Protein AF-A0A382Y2W9-F1 (afdb_monomer_lite)

Organism: NCBI:txid408172

Radius of gyration: 21.82 Å; chains: 1; bounding box: 55×49×77 Å

pLDDT: mean 84.93, std 12.73, range [27.11, 95.75]

Sequence (254 aa):
MCAVSAITVAQDAAGQYKLTGVDVLYTYVARGDYILTVTDAYGFGITQAVSQIPSGVPITSQAMQLSDAALSAIGINLNVTLNEDGSGAITEGSYYPDVNTIENADGSCTTLQQVLPVSDEFTYSSMGNMMEAVGMVHPGVNVIGLPADAMGPGTGSISPFAGQQMGGLELQYSGTFEDFPMFPEHPTLCSPDGACFPFTVGDIDGSGTLEIYPDVNSLGIPEYVPGGYPLTGLTAGYFLKEGLNTDEISSVFP

Foldseek 3Di:
DDPPDDPQQFQVVFDKDKDFWDWDKDWDFAQAKDFDWDADPVPPGDIDGDDIDGFQEGDDMDIDTDGNVRCVVQPAIWMKGQHRVQKIKTDFPGWDWDWDWDQDPVRDTDTDTHTDTDIWIWGKHKDFQQQVVVVHFQAQFALQRHHAQLLHHPNTDGDPRHRHTWMFMFIDDTPVDDGFARHKDFDFQADPVGDFTKHAHAPSVVPPDFAEPPGADPVNAGRIYHTPDGGNGITTDTDDDCPRRDVDDDDPPD

Secondary structure (DSSP, 8-state):
-----------TT-EEEE--EEEEEEEEE-SS-EEEEEE-TTSS--EEEEEEEPTT-EEEEEEEEEEHHHHHHTT-B-EEEE-TTSEEEEEEEEEEEEEEEEEPTTS-EEEEEEEEEEEEEEEEEEETTHHHHTT----SS-TTS--TTTTSTTS-PPPTTTT---EEEEEES-SSS--B-SS-B----B-TTS-B--EE--SSS--SS--BTT---TTS--SEE-TTSPPSS-B-EEE--BTTTBS----S--

Structure (mmCIF, N/CA/C/O backbone):
data_AF-A0A382Y2W9-F1
#
_entry.id   AF-A0A382Y2W9-F1
#
loop_
_atom_site.group_PDB
_atom_site.id
_atom_site.type_symbol
_atom_site.label_atom_id
_atom_site.label_alt_id
_atom_site.label_comp_id
_atom_site.label_asym_id
_atom_site.label_entity_id
_atom_site.label_seq_id
_atom_site.pdbx_PDB_ins_code
_atom_site.Cartn_x
_atom_site.Cartn_y
_atom_site.Cartn_z
_atom_site.occupancy
_atom_site.B_iso_or_equiv
_atom_site.auth_seq_id
_atom_site.auth_comp_id
_atom_site.auth_asym_id
_atom_site.auth_atom_id
_atom_site.pdbx_PDB_model_num
ATOM 1 N N . MET A 1 1 ? 14.350 -29.988 -34.848 1.00 34.66 1 MET A N 1
ATOM 2 C CA . MET A 1 1 ? 14.078 -28.549 -34.661 1.00 34.66 1 MET A CA 1
ATOM 3 C C . MET A 1 1 ? 13.736 -28.369 -33.194 1.00 34.66 1 MET A C 1
ATOM 5 O O . MET A 1 1 ? 12.652 -28.765 -32.796 1.00 34.66 1 MET A O 1
ATOM 9 N N . CYS A 1 2 ? 14.687 -27.913 -32.381 1.00 28.05 2 CYS A N 1
ATOM 10 C CA . CYS A 1 2 ? 14.404 -27.529 -31.000 1.00 28.05 2 CYS A CA 1
ATOM 11 C C . CYS A 1 2 ? 14.023 -26.051 -31.030 1.00 28.05 2 CYS A C 1
ATOM 13 O O . CYS A 1 2 ? 14.881 -25.213 -31.295 1.00 28.05 2 CYS A O 1
ATOM 15 N N . ALA A 1 3 ? 12.743 -25.742 -30.840 1.00 27.11 3 ALA A N 1
ATOM 16 C CA . ALA A 1 3 ? 12.330 -24.383 -30.532 1.00 27.11 3 ALA A CA 1
ATOM 17 C C . ALA A 1 3 ? 12.691 -24.134 -29.064 1.00 27.11 3 ALA A C 1
ATOM 19 O O . ALA A 1 3 ? 12.060 -24.684 -28.166 1.00 27.11 3 ALA A O 1
ATOM 20 N N . VAL A 1 4 ? 13.759 -23.373 -28.828 1.00 31.42 4 VAL A N 1
ATOM 21 C CA . VAL A 1 4 ? 13.999 -22.751 -27.525 1.00 31.42 4 VAL A CA 1
ATOM 22 C C . VAL A 1 4 ? 13.156 -21.482 -27.527 1.00 31.42 4 VAL A C 1
ATOM 24 O O . VAL A 1 4 ? 13.542 -20.477 -28.116 1.00 31.42 4 VAL A O 1
ATOM 27 N N . SER A 1 5 ? 11.963 -21.558 -26.947 1.00 31.94 5 SER A N 1
ATOM 28 C CA . SER A 1 5 ? 11.169 -20.376 -26.626 1.00 31.94 5 SER A CA 1
ATOM 29 C C . SER A 1 5 ? 11.697 -19.820 -25.307 1.00 31.94 5 SER A C 1
ATOM 31 O O . SER A 1 5 ? 11.363 -20.335 -24.246 1.00 31.94 5 SER A O 1
ATOM 33 N N . ALA A 1 6 ? 12.561 -18.809 -25.374 1.00 31.23 6 ALA A N 1
ATOM 34 C CA . ALA A 1 6 ? 12.844 -17.956 -24.228 1.00 31.23 6 ALA A CA 1
ATOM 35 C C . ALA A 1 6 ? 11.805 -16.830 -24.241 1.00 31.23 6 ALA A C 1
ATOM 37 O O . ALA A 1 6 ? 11.818 -15.988 -25.136 1.00 31.23 6 ALA A O 1
ATOM 38 N N . ILE A 1 7 ? 10.871 -16.848 -23.290 1.00 38.09 7 ILE A N 1
ATOM 39 C CA . ILE A 1 7 ? 10.081 -15.662 -22.963 1.00 38.09 7 ILE A CA 1
ATOM 40 C C . ILE A 1 7 ? 10.994 -14.826 -22.069 1.00 38.09 7 ILE A C 1
ATOM 42 O O . ILE A 1 7 ? 11.144 -15.122 -20.888 1.00 38.09 7 ILE A O 1
ATOM 46 N N . THR A 1 8 ? 11.677 -13.839 -22.642 1.00 38.31 8 THR A N 1
ATOM 47 C CA . THR A 1 8 ? 12.276 -12.765 -21.848 1.00 38.31 8 THR A CA 1
ATOM 48 C C . THR A 1 8 ? 11.124 -11.901 -21.357 1.00 38.31 8 THR A C 1
ATOM 50 O O . THR A 1 8 ? 10.544 -11.153 -22.144 1.00 38.31 8 THR A O 1
ATOM 53 N N . VAL A 1 9 ? 10.745 -12.048 -20.089 1.00 53.12 9 VAL A N 1
ATOM 54 C CA . VAL A 1 9 ? 9.924 -11.038 -19.419 1.00 53.12 9 VAL A CA 1
ATOM 55 C C . VAL A 1 9 ? 10.854 -9.844 -19.233 1.00 53.12 9 VAL A C 1
ATOM 57 O O . VAL A 1 9 ? 11.887 -9.976 -18.579 1.00 53.12 9 VAL A O 1
ATOM 60 N N . ALA A 1 10 ? 10.586 -8.733 -19.914 1.00 61.00 10 ALA A N 1
ATOM 61 C CA . ALA A 1 10 ? 11.389 -7.533 -19.731 1.00 61.00 10 ALA A CA 1
ATOM 62 C C . ALA A 1 10 ? 11.134 -7.015 -18.313 1.00 61.00 10 ALA A C 1
ATOM 64 O O . ALA A 1 10 ? 9.997 -6.714 -17.965 1.00 61.00 10 ALA A O 1
ATOM 65 N N . GLN A 1 11 ? 12.178 -6.951 -17.487 1.00 84.62 11 GLN A N 1
ATOM 66 C CA . GLN A 1 11 ? 12.095 -6.304 -16.185 1.00 84.62 11 GLN A CA 1
ATOM 67 C C . GLN A 1 11 ? 12.289 -4.803 -16.371 1.00 84.62 11 GLN A C 1
ATOM 69 O O . GLN A 1 11 ? 13.365 -4.253 -16.135 1.00 84.62 11 GLN A O 1
ATOM 74 N N . ASP A 1 12 ? 11.246 -4.138 -16.863 1.00 89.38 12 ASP A N 1
ATOM 75 C CA . ASP A 1 12 ? 11.293 -2.722 -17.229 1.00 89.38 12 ASP A CA 1
ATOM 76 C C . ASP A 1 12 ? 11.648 -1.819 -16.029 1.00 89.38 12 ASP A C 1
ATOM 78 O O . ASP A 1 12 ? 12.253 -0.752 -16.194 1.00 89.38 12 ASP A O 1
ATOM 82 N N . ALA A 1 13 ? 11.346 -2.280 -14.809 1.00 92.69 13 ALA A N 1
ATOM 83 C CA . ALA A 1 13 ? 11.702 -1.624 -13.553 1.00 92.69 13 ALA A CA 1
ATOM 84 C C . ALA A 1 13 ? 13.141 -1.907 -13.067 1.00 92.69 13 ALA A C 1
ATOM 86 O O . ALA A 1 13 ? 13.510 -1.417 -12.007 1.00 92.69 13 ALA A O 1
ATOM 87 N N . ALA A 1 14 ? 13.978 -2.649 -13.804 1.00 94.38 14 ALA A N 1
ATOM 88 C CA . ALA A 1 14 ? 15.351 -2.927 -13.375 1.00 94.38 14 ALA A CA 1
ATOM 89 C C . ALA A 1 14 ? 16.168 -1.634 -13.178 1.00 94.38 14 ALA A C 1
ATOM 91 O O . ALA A 1 14 ? 16.085 -0.695 -13.983 1.00 94.38 14 ALA A O 1
ATOM 92 N N . GLY A 1 15 ? 16.970 -1.582 -12.116 1.00 92.44 15 GLY A N 1
ATOM 93 C CA . GLY A 1 15 ? 17.739 -0.403 -11.730 1.00 92.44 15 GLY A CA 1
ATOM 94 C C . GLY A 1 15 ? 18.199 -0.416 -10.272 1.00 92.44 15 GLY A C 1
ATOM 95 O O . GLY A 1 15 ? 17.935 -1.349 -9.517 1.00 92.44 15 GLY A O 1
ATOM 96 N N . GLN A 1 16 ? 18.901 0.648 -9.881 1.00 92.81 16 GLN A N 1
ATOM 97 C CA . GLN A 1 16 ? 19.260 0.924 -8.489 1.00 92.81 16 GLN A CA 1
ATOM 98 C C . GLN A 1 16 ? 18.512 2.169 -8.028 1.00 92.81 16 GLN A C 1
ATOM 100 O O . GLN A 1 16 ? 18.560 3.208 -8.688 1.00 92.81 16 GLN A O 1
ATOM 105 N N . TYR A 1 17 ? 17.841 2.055 -6.890 1.00 91.88 17 TYR A N 1
ATOM 106 C CA . TYR A 1 17 ? 16.920 3.053 -6.376 1.00 91.88 17 TYR A CA 1
ATOM 107 C C . TYR A 1 17 ? 17.275 3.408 -4.938 1.00 91.88 17 TYR A C 1
ATOM 109 O O . TYR A 1 17 ? 17.615 2.545 -4.131 1.00 91.88 17 TYR A O 1
ATOM 117 N N . LYS A 1 18 ? 17.154 4.693 -4.611 1.00 90.38 18 LYS A N 1
ATOM 118 C CA . LYS A 1 18 ? 17.217 5.199 -3.242 1.00 90.38 18 LYS A CA 1
ATOM 119 C C . LYS A 1 18 ? 15.876 5.838 -2.912 1.00 90.38 18 LYS A C 1
ATOM 121 O O . LYS A 1 18 ? 15.362 6.618 -3.710 1.00 90.38 18 LYS A O 1
ATOM 126 N N . LEU A 1 19 ? 15.337 5.555 -1.731 1.00 89.25 19 LEU A N 1
ATOM 127 C CA . LEU A 1 19 ? 14.182 6.280 -1.215 1.00 89.25 19 LEU A CA 1
ATOM 128 C C . LEU A 1 19 ? 14.569 7.739 -0.935 1.00 89.25 19 LEU A C 1
ATOM 130 O O . LEU A 1 19 ? 15.403 8.006 -0.070 1.00 89.25 19 LEU A O 1
ATOM 134 N N . THR A 1 20 ? 13.947 8.674 -1.651 1.00 88.69 20 THR A N 1
ATOM 135 C CA . THR A 1 20 ? 14.168 10.127 -1.506 1.00 88.69 20 THR A CA 1
ATOM 136 C C . THR A 1 20 ? 12.926 10.877 -1.021 1.00 88.69 20 THR A C 1
ATOM 138 O O . THR A 1 20 ? 12.937 12.097 -0.887 1.00 88.69 20 THR A O 1
ATOM 141 N N . GLY A 1 21 ? 11.830 10.173 -0.761 1.00 86.94 21 GLY A N 1
ATOM 142 C CA . GLY A 1 21 ? 10.610 10.759 -0.227 1.00 86.94 21 GLY A CA 1
ATOM 143 C C . GLY A 1 21 ? 9.522 9.710 -0.061 1.00 86.94 21 GLY A C 1
ATOM 144 O O . GLY A 1 21 ? 9.544 8.685 -0.738 1.00 86.94 21 GLY A O 1
ATOM 145 N N . VAL A 1 22 ? 8.583 9.957 0.846 1.00 86.12 22 VAL A N 1
ATOM 146 C CA . VAL A 1 22 ? 7.436 9.073 1.088 1.00 86.12 22 VAL A CA 1
ATOM 147 C C . VAL A 1 22 ? 6.182 9.896 1.330 1.00 86.12 22 VAL A C 1
ATOM 149 O O . VAL A 1 22 ? 6.209 10.824 2.133 1.00 86.12 22 VAL A O 1
ATOM 152 N N . ASP A 1 23 ? 5.105 9.552 0.630 1.00 85.44 23 ASP A N 1
ATOM 153 C CA . ASP A 1 23 ? 3.762 10.091 0.830 1.00 85.44 23 ASP A CA 1
ATOM 154 C C . ASP A 1 23 ? 2.799 8.916 0.995 1.00 85.44 23 ASP A C 1
ATOM 156 O O . ASP A 1 23 ? 2.459 8.229 0.032 1.00 85.44 23 ASP A O 1
ATOM 160 N N . VAL A 1 24 ? 2.442 8.622 2.243 1.00 82.94 24 VAL A N 1
ATOM 161 C CA . VAL A 1 24 ? 1.592 7.486 2.609 1.00 82.94 24 VAL A CA 1
ATOM 162 C C . VAL A 1 24 ? 0.455 7.980 3.488 1.00 82.94 24 VAL A C 1
ATOM 164 O O . VAL A 1 24 ? 0.658 8.790 4.391 1.00 82.94 24 VAL A O 1
ATOM 167 N N . LEU A 1 25 ? -0.746 7.447 3.267 1.00 82.00 25 LEU A N 1
ATOM 168 C CA . LEU A 1 25 ? -1.879 7.625 4.166 1.00 82.00 25 LEU A CA 1
ATOM 169 C C . LEU A 1 25 ? -2.256 6.278 4.775 1.00 82.00 25 LEU A C 1
ATOM 171 O O . LEU A 1 25 ? -2.746 5.391 4.081 1.00 82.00 25 LEU A O 1
ATOM 175 N N . TYR A 1 26 ? -2.071 6.152 6.084 1.00 84.75 26 TYR A N 1
ATOM 176 C CA . TYR A 1 26 ? -2.563 5.010 6.841 1.00 84.75 26 TYR A CA 1
ATOM 177 C C . TYR A 1 26 ? -4.020 5.245 7.211 1.00 84.75 26 TYR A C 1
ATOM 179 O O . TYR A 1 26 ? -4.332 6.263 7.824 1.00 84.75 26 TYR A O 1
ATOM 187 N N . THR A 1 27 ? -4.900 4.300 6.891 1.00 84.56 27 THR A N 1
ATOM 188 C CA . THR A 1 27 ? -6.291 4.300 7.358 1.00 84.56 27 THR A CA 1
ATOM 189 C C . THR A 1 27 ? -6.480 3.164 8.348 1.00 84.56 27 THR A C 1
ATOM 191 O O . THR A 1 27 ? -6.240 2.001 8.033 1.00 84.56 27 THR A O 1
ATOM 194 N N . TYR A 1 28 ? -6.916 3.502 9.558 1.00 86.31 28 TYR A N 1
ATOM 195 C CA . TYR A 1 28 ? -7.134 2.536 10.625 1.00 86.31 28 TYR A CA 1
ATOM 196 C C . TYR A 1 28 ? -8.597 2.110 10.633 1.00 86.31 28 TYR A C 1
ATOM 198 O O . TYR A 1 28 ? -9.485 2.955 10.738 1.00 86.31 28 TYR A O 1
ATOM 206 N N . VAL A 1 29 ? -8.843 0.803 10.565 1.00 87.56 29 VAL A N 1
ATOM 207 C CA . VAL A 1 29 ? -10.188 0.210 10.565 1.00 87.56 29 VAL A CA 1
ATOM 208 C C . VAL A 1 29 ? -10.398 -0.590 11.849 1.00 87.56 29 VAL A C 1
ATOM 210 O O . VAL A 1 29 ? -9.530 -1.360 12.267 1.00 87.56 29 VAL A O 1
ATOM 213 N N . ALA A 1 30 ? -11.550 -0.412 12.496 1.00 89.25 30 ALA A N 1
ATOM 214 C CA . ALA A 1 30 ? -11.905 -1.149 13.703 1.00 89.25 30 ALA A CA 1
ATOM 215 C C . ALA A 1 30 ? -12.088 -2.647 13.403 1.00 89.25 30 ALA A C 1
ATOM 217 O O . ALA A 1 30 ? -12.952 -3.038 12.624 1.00 89.25 30 ALA A O 1
ATOM 218 N N . ARG A 1 31 ? -11.316 -3.520 14.063 1.00 84.94 31 ARG A N 1
ATOM 219 C CA . ARG A 1 31 ? -11.405 -4.983 13.860 1.00 84.94 31 ARG A CA 1
ATOM 220 C C . ARG A 1 31 ? -12.610 -5.640 14.536 1.00 84.94 31 ARG A C 1
ATOM 222 O O . ARG A 1 31 ? -12.923 -6.789 14.250 1.00 84.94 31 ARG A O 1
ATOM 229 N N . GLY A 1 32 ? -13.290 -4.935 15.429 1.00 86.38 32 GLY A N 1
ATOM 230 C CA . GLY A 1 32 ? -14.408 -5.444 16.212 1.00 86.38 32 GLY A CA 1
ATOM 231 C C . GLY A 1 32 ? -15.219 -4.302 16.804 1.00 86.38 32 GLY A C 1
ATOM 232 O O . GLY A 1 32 ? -14.924 -3.134 16.560 1.00 86.38 32 GLY A O 1
ATOM 233 N N . ASP A 1 33 ? -16.227 -4.655 17.589 1.00 89.38 33 ASP A N 1
ATOM 234 C CA . ASP A 1 33 ? -17.020 -3.675 18.315 1.00 89.38 33 ASP A CA 1
ATOM 235 C C . ASP A 1 33 ? -16.287 -3.240 19.587 1.00 89.38 33 ASP A C 1
ATOM 237 O O . ASP A 1 33 ? -15.970 -4.064 20.450 1.00 89.38 33 ASP A O 1
ATOM 241 N N . TYR A 1 34 ? -16.054 -1.937 19.733 1.00 89.38 34 TYR A N 1
ATOM 242 C CA . TYR A 1 34 ? -15.382 -1.367 20.900 1.00 89.38 34 TYR A CA 1
ATOM 243 C C . TYR A 1 34 ? -16.305 -0.397 21.632 1.00 89.38 34 TYR A C 1
ATOM 245 O O . TYR A 1 34 ? -16.771 0.588 21.064 1.00 89.38 34 TYR A O 1
ATOM 253 N N . ILE A 1 35 ? -16.555 -0.647 22.918 1.00 91.81 35 ILE A N 1
ATOM 254 C CA . ILE A 1 35 ? -17.332 0.265 23.763 1.00 91.81 35 ILE A CA 1
ATOM 255 C C . ILE A 1 35 ? -16.397 1.352 24.289 1.00 91.81 35 ILE A C 1
ATOM 257 O O . ILE A 1 35 ? -15.444 1.069 25.014 1.00 91.81 35 ILE A O 1
ATOM 261 N N . LEU A 1 36 ? -16.696 2.605 23.960 1.00 89.62 36 LEU A N 1
ATOM 262 C CA . LEU A 1 36 ? -16.024 3.756 24.540 1.00 89.62 36 LEU A CA 1
ATOM 263 C C . LEU A 1 36 ? -16.589 4.004 25.934 1.00 89.62 36 LEU A C 1
ATOM 265 O O . LEU A 1 36 ? -17.788 4.242 26.099 1.00 89.62 36 LEU A O 1
ATOM 269 N N . THR A 1 37 ? -15.719 3.964 26.938 1.00 92.50 37 THR A N 1
ATOM 270 C CA . THR A 1 37 ? -16.073 4.246 28.329 1.00 92.50 37 THR A CA 1
ATOM 271 C C . THR A 1 37 ? -15.317 5.457 28.848 1.00 92.50 37 THR A C 1
ATOM 273 O O . THR A 1 37 ? -14.125 5.601 28.591 1.00 92.50 37 THR A O 1
ATOM 276 N N . VAL A 1 38 ? -15.991 6.296 29.631 1.00 90.81 38 VAL A N 1
ATOM 277 C CA . VAL A 1 38 ? -15.364 7.380 30.390 1.00 90.81 38 VAL A CA 1
ATOM 278 C C . VAL A 1 38 ? -15.336 6.978 31.857 1.00 90.81 38 VAL A C 1
ATOM 280 O O . VAL A 1 38 ? -16.371 6.634 32.435 1.00 90.81 38 VAL A O 1
ATOM 283 N N . THR A 1 39 ? -14.147 7.014 32.450 1.00 92.19 39 THR A N 1
ATOM 284 C CA . THR A 1 39 ? -13.943 6.781 33.881 1.00 92.19 39 THR A CA 1
ATOM 285 C C . THR A 1 39 ? -13.726 8.114 34.578 1.00 92.19 39 THR A C 1
ATOM 287 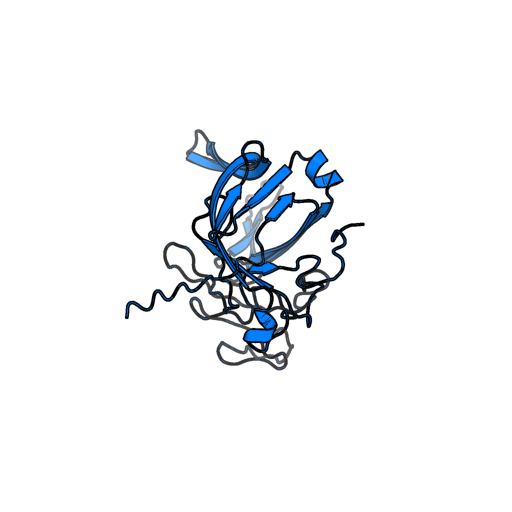O O . THR A 1 39 ? -12.986 8.968 34.089 1.00 92.19 39 THR A O 1
ATOM 290 N N . ASP A 1 40 ? -14.384 8.297 35.719 1.00 90.81 40 ASP A N 1
ATOM 291 C CA . ASP A 1 40 ? -14.205 9.478 36.555 1.00 90.81 40 ASP A CA 1
ATOM 292 C C . ASP A 1 40 ? -12.731 9.665 36.967 1.00 90.81 40 ASP A C 1
ATOM 294 O O . ASP A 1 40 ? -12.095 8.759 37.508 1.00 90.81 40 ASP A O 1
ATOM 298 N N . ALA A 1 41 ? -12.213 10.874 36.748 1.00 88.31 41 ALA A N 1
ATOM 299 C CA . ALA A 1 41 ? -10.838 11.243 37.074 1.00 88.31 41 ALA A CA 1
ATOM 300 C C . ALA A 1 41 ? -10.621 11.533 38.572 1.00 88.31 41 ALA A C 1
ATOM 302 O O . ALA A 1 41 ? -9.478 11.595 39.024 1.00 88.31 41 ALA A O 1
ATOM 303 N N . TYR A 1 42 ? -11.694 11.728 39.345 1.00 89.00 42 TYR A N 1
ATOM 304 C CA . TYR A 1 42 ? -11.639 12.136 40.752 1.00 89.00 42 TYR A CA 1
ATOM 305 C C . TYR A 1 42 ? -11.731 10.965 41.747 1.00 89.00 42 TYR A C 1
ATOM 307 O O . TYR A 1 42 ? -11.772 11.187 42.957 1.00 89.00 42 TYR A O 1
ATOM 315 N N . GLY A 1 43 ? -11.702 9.720 41.262 1.00 86.81 43 GLY A N 1
ATOM 316 C CA . GLY A 1 43 ? -11.632 8.518 42.095 1.00 86.81 43 GLY A CA 1
ATOM 317 C C . GLY A 1 43 ? -12.969 8.050 42.679 1.00 86.81 43 GLY A C 1
ATOM 318 O O . GLY A 1 43 ? -12.975 7.215 43.579 1.00 86.81 43 GLY A O 1
ATOM 319 N N . PHE A 1 44 ? -14.104 8.526 42.163 1.00 86.81 44 PHE A N 1
ATOM 320 C CA . PHE A 1 44 ? -15.444 8.059 42.541 1.00 86.81 44 PHE A CA 1
ATOM 321 C C . PHE A 1 44 ? -15.777 6.656 42.006 1.00 86.81 44 PHE A C 1
ATOM 323 O O . PHE A 1 44 ? -16.825 6.107 42.341 1.00 86.81 44 PHE A O 1
ATOM 330 N N . GLY A 1 45 ? -14.904 6.058 41.186 1.00 89.06 45 GLY A N 1
ATOM 331 C CA . GLY A 1 45 ? -15.051 4.682 40.695 1.00 89.06 45 GLY A CA 1
ATOM 332 C C . GLY A 1 45 ? -16.172 4.495 39.669 1.00 89.06 45 GLY A C 1
ATOM 333 O O . GLY A 1 45 ? -16.586 3.368 39.404 1.00 89.06 45 GLY A O 1
ATOM 334 N N . ILE A 1 46 ? -16.679 5.584 39.090 1.00 88.69 46 ILE A N 1
ATOM 335 C CA . ILE A 1 46 ? -17.728 5.545 38.072 1.00 88.69 46 ILE A CA 1
ATOM 336 C C . ILE A 1 46 ? -17.070 5.335 36.708 1.00 88.69 46 ILE A C 1
ATOM 338 O O . ILE A 1 46 ? -16.228 6.129 36.297 1.00 88.69 46 ILE A O 1
ATOM 342 N N . THR A 1 47 ? -17.471 4.278 36.005 1.00 92.94 47 THR A N 1
ATOM 343 C CA . THR A 1 47 ? -17.144 4.052 34.591 1.00 92.94 47 THR A CA 1
ATOM 344 C C . THR A 1 47 ? -18.449 3.957 33.820 1.00 92.94 47 THR A C 1
ATOM 346 O O . THR A 1 47 ? -19.291 3.116 34.132 1.00 92.94 47 THR A O 1
ATOM 349 N N . GLN A 1 48 ? -18.637 4.839 32.843 1.00 92.94 48 GLN A N 1
ATOM 350 C CA . GLN A 1 48 ? -19.853 4.906 32.041 1.00 92.94 48 GLN A CA 1
ATOM 351 C C . GLN A 1 48 ? -19.527 4.654 30.572 1.00 92.94 48 GLN A C 1
ATOM 353 O O . GLN A 1 48 ? -18.611 5.265 30.027 1.00 92.94 48 GLN A O 1
ATOM 358 N N . ALA A 1 49 ? -20.299 3.783 29.922 1.00 93.44 49 ALA A N 1
ATOM 359 C CA . ALA A 1 49 ? -20.279 3.652 28.470 1.00 93.44 49 ALA A CA 1
ATOM 360 C C . ALA A 1 49 ? -20.894 4.904 27.829 1.00 93.44 49 ALA A C 1
ATOM 362 O O . ALA A 1 49 ? -22.008 5.293 28.182 1.00 93.44 49 ALA A O 1
ATOM 363 N N . VAL A 1 50 ? -20.163 5.531 26.908 1.00 93.62 50 VAL A N 1
ATOM 364 C CA . VAL A 1 50 ? -20.574 6.772 26.233 1.00 93.62 50 VAL A CA 1
ATOM 365 C C . VAL A 1 50 ? -20.893 6.572 24.757 1.00 93.62 50 VAL A C 1
ATOM 367 O O . VAL A 1 50 ? -21.687 7.328 24.208 1.00 93.62 50 VAL A O 1
ATOM 370 N N . SER A 1 51 ? -20.285 5.578 24.108 1.00 92.31 51 SER A N 1
ATOM 371 C CA . SER A 1 51 ? -20.504 5.278 22.691 1.00 92.31 51 SER A CA 1
ATOM 372 C C . SER A 1 51 ? -19.975 3.882 22.342 1.00 92.31 51 SER A C 1
ATOM 374 O O . SER A 1 51 ? -19.318 3.236 23.160 1.00 92.31 51 SER A O 1
ATOM 376 N N . GLN A 1 52 ? -20.244 3.429 21.123 1.00 90.19 52 GLN A N 1
ATOM 377 C CA . GLN A 1 52 ? -19.712 2.204 20.541 1.00 90.19 52 GLN A CA 1
ATOM 378 C C . GLN A 1 52 ? -19.087 2.535 19.184 1.00 90.19 52 GLN A C 1
ATOM 380 O O . GLN A 1 52 ? -19.712 3.194 18.357 1.00 90.19 52 GLN A O 1
ATOM 385 N N . ILE A 1 53 ? -17.860 2.073 18.963 1.00 89.19 53 ILE A N 1
ATOM 386 C CA . ILE A 1 53 ? -17.227 2.028 17.647 1.00 89.19 53 ILE A CA 1
ATOM 387 C C . ILE A 1 53 ? -17.593 0.671 17.034 1.00 89.19 53 ILE A C 1
ATOM 389 O O . ILE A 1 53 ? -17.216 -0.350 17.618 1.00 89.19 53 ILE A O 1
ATOM 393 N N . PRO A 1 54 ? -18.330 0.632 15.912 1.00 88.56 54 PRO A N 1
ATOM 394 C CA . PRO A 1 54 ? -18.667 -0.617 15.244 1.00 88.56 54 PRO A CA 1
ATOM 395 C C . PRO A 1 54 ? -17.445 -1.253 14.578 1.00 88.56 54 PRO A C 1
ATOM 397 O O . PRO A 1 54 ? -16.525 -0.558 14.141 1.00 88.56 54 PRO A O 1
ATOM 400 N N . SER A 1 55 ? -17.480 -2.574 14.426 1.00 89.12 55 SER A N 1
ATOM 401 C CA . SER A 1 55 ? -16.549 -3.304 13.567 1.00 89.12 55 SER A CA 1
ATOM 402 C C . SER A 1 55 ? -16.621 -2.822 12.112 1.00 89.12 55 SER A C 1
ATOM 404 O O . SER A 1 55 ? -17.692 -2.512 11.594 1.00 89.12 55 SER A O 1
ATOM 406 N N . GLY A 1 56 ? -15.469 -2.780 11.444 1.00 88.38 56 GLY A N 1
ATOM 407 C CA . GLY A 1 56 ? -15.337 -2.454 10.026 1.00 88.38 56 GLY A CA 1
ATOM 408 C C . GLY A 1 56 ? -15.347 -0.964 9.695 1.00 88.38 56 GLY A C 1
ATOM 409 O O . GLY A 1 56 ? -15.132 -0.615 8.537 1.00 88.38 56 GLY A O 1
ATOM 410 N N . VAL A 1 57 ? -15.553 -0.089 10.683 1.00 89.25 57 VAL A N 1
ATOM 411 C CA . VAL A 1 57 ? -15.554 1.366 10.483 1.00 89.25 57 VAL A CA 1
ATOM 412 C C . VAL A 1 57 ? -14.120 1.912 10.484 1.00 89.25 57 VAL A C 1
ATOM 414 O O . VAL A 1 57 ? -13.349 1.593 11.399 1.00 89.25 57 VAL A O 1
ATOM 417 N N . PRO A 1 58 ? -13.742 2.767 9.517 1.00 86.50 58 PRO A N 1
ATOM 418 C CA . PRO A 1 58 ? -12.514 3.548 9.597 1.00 86.50 58 PRO A CA 1
ATOM 419 C C . PRO A 1 58 ? -12.595 4.571 10.734 1.00 86.50 58 PRO A C 1
ATOM 421 O O . PRO A 1 58 ? -13.495 5.407 10.775 1.00 86.50 58 PRO A O 1
ATOM 424 N N . ILE A 1 59 ? -11.659 4.498 11.678 1.00 84.81 59 ILE A N 1
ATOM 425 C CA . ILE A 1 59 ? -11.682 5.302 12.911 1.00 84.81 59 ILE A CA 1
ATOM 426 C C . ILE A 1 59 ? -10.813 6.554 12.826 1.00 84.81 59 ILE A C 1
ATOM 428 O O . ILE A 1 59 ? -11.090 7.546 13.497 1.00 84.81 59 ILE A O 1
ATOM 432 N N . THR A 1 60 ? -9.737 6.504 12.044 1.00 81.81 60 THR A N 1
ATOM 433 C CA . THR A 1 60 ? -8.832 7.632 11.825 1.00 81.81 60 THR A CA 1
ATOM 434 C C . THR A 1 60 ? -7.933 7.355 10.625 1.00 81.81 60 THR A C 1
ATOM 436 O O . THR A 1 60 ? -7.745 6.198 10.236 1.00 81.81 60 THR A O 1
ATOM 439 N N . SER A 1 61 ? -7.342 8.415 10.085 1.00 81.50 61 SER A N 1
ATOM 440 C CA . SER A 1 61 ? -6.284 8.333 9.085 1.00 81.50 61 SER A CA 1
ATOM 441 C C . SER A 1 61 ? -5.070 9.137 9.546 1.00 81.50 61 SER A C 1
ATOM 443 O O . SER A 1 61 ? -5.207 10.170 10.203 1.00 81.50 61 SER A O 1
ATOM 445 N N . GLN A 1 62 ? -3.874 8.668 9.209 1.00 82.81 62 GLN A N 1
ATOM 446 C CA . GLN A 1 62 ? -2.616 9.327 9.539 1.00 82.81 62 GLN A CA 1
ATOM 447 C C . GLN A 1 62 ? -1.748 9.434 8.292 1.00 82.81 62 GLN A C 1
ATOM 449 O O . GLN A 1 62 ? -1.322 8.424 7.734 1.00 82.81 62 GLN A O 1
ATOM 454 N N . ALA A 1 63 ? -1.481 10.667 7.865 1.00 81.62 63 ALA A N 1
ATOM 455 C CA . ALA A 1 63 ? -0.555 10.930 6.775 1.00 81.62 63 ALA A CA 1
ATOM 456 C C . ALA A 1 63 ? 0.893 10.863 7.277 1.00 81.62 63 ALA A C 1
ATOM 458 O O . ALA A 1 63 ? 1.221 11.381 8.348 1.00 81.62 63 ALA A O 1
ATOM 459 N N . MET A 1 64 ? 1.760 10.257 6.475 1.00 81.62 64 MET A N 1
ATOM 460 C CA . MET A 1 64 ? 3.205 10.258 6.636 1.00 81.62 64 MET A CA 1
ATOM 461 C C . MET A 1 64 ? 3.819 10.815 5.359 1.00 81.62 64 MET A C 1
ATOM 463 O O . MET A 1 64 ? 3.828 10.161 4.321 1.00 81.62 64 MET A O 1
ATOM 467 N N . GLN A 1 65 ? 4.320 12.041 5.470 1.00 84.56 65 GLN A N 1
ATOM 468 C CA . GLN A 1 65 ? 4.886 12.805 4.370 1.00 84.56 65 GLN A CA 1
ATOM 469 C C . GLN A 1 65 ? 6.282 13.275 4.759 1.00 84.56 65 GLN A C 1
ATOM 471 O O . GLN A 1 65 ? 6.424 14.153 5.611 1.00 84.56 65 GLN A O 1
ATOM 476 N N . LEU A 1 66 ? 7.316 12.655 4.189 1.00 86.06 66 LEU A N 1
ATOM 477 C CA . LEU A 1 66 ? 8.711 12.955 4.519 1.00 86.06 66 LEU A CA 1
ATOM 478 C C . LEU A 1 66 ? 9.522 13.178 3.242 1.00 86.06 66 LEU A C 1
ATOM 480 O O . LEU A 1 66 ? 9.506 12.348 2.336 1.00 86.06 66 LEU A O 1
ATOM 484 N N . SER A 1 67 ? 10.270 14.282 3.201 1.00 89.44 67 SER A N 1
ATOM 485 C CA . SER A 1 67 ? 11.279 14.560 2.171 1.00 89.44 67 SER A CA 1
ATOM 486 C C . SER A 1 67 ? 12.584 13.799 2.438 1.00 89.44 67 SER A C 1
ATOM 488 O O . SER A 1 67 ? 12.810 13.351 3.561 1.00 89.44 67 SER A O 1
ATOM 490 N N . ASP A 1 68 ? 13.492 13.718 1.457 1.00 87.31 68 ASP A N 1
ATOM 491 C CA . ASP A 1 68 ? 14.834 13.111 1.618 1.00 87.31 68 ASP A CA 1
ATOM 492 C C . ASP A 1 68 ? 15.580 13.678 2.838 1.00 87.31 68 ASP A C 1
ATOM 494 O O . ASP A 1 68 ? 16.169 12.937 3.625 1.00 87.31 68 ASP A O 1
ATOM 498 N N . ALA A 1 69 ? 15.485 14.994 3.060 1.00 88.56 69 ALA A N 1
ATOM 499 C CA . ALA A 1 69 ? 16.099 15.646 4.213 1.00 88.56 69 ALA A CA 1
ATOM 500 C C . ALA A 1 69 ? 15.476 15.190 5.544 1.00 88.56 69 ALA A C 1
ATOM 502 O O . ALA A 1 69 ? 16.201 14.953 6.511 1.00 88.56 69 ALA A O 1
ATOM 503 N N . ALA A 1 70 ? 14.147 15.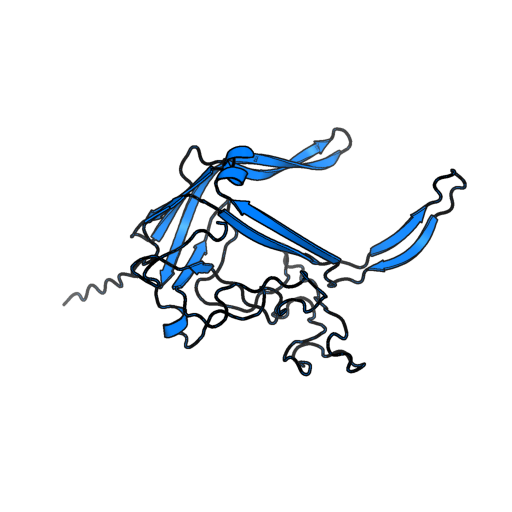051 5.601 1.00 89.44 70 ALA A N 1
ATOM 504 C CA . ALA A 1 70 ? 13.453 14.570 6.792 1.00 89.44 70 ALA A CA 1
ATOM 505 C C . ALA A 1 70 ? 13.749 13.086 7.054 1.00 89.44 70 ALA A C 1
ATOM 507 O O . ALA A 1 70 ? 14.053 12.731 8.190 1.00 89.44 70 ALA A O 1
ATOM 508 N N . LEU A 1 71 ? 13.741 12.252 6.006 1.00 88.88 71 LEU A N 1
ATOM 509 C CA . LEU A 1 71 ? 14.119 10.836 6.056 1.00 88.88 71 LEU A CA 1
ATOM 510 C C . LEU A 1 71 ? 15.540 10.670 6.607 1.00 88.88 71 LEU A C 1
ATOM 512 O O . LEU A 1 71 ? 15.747 9.954 7.586 1.00 88.88 71 LEU A O 1
ATOM 516 N N . SER A 1 72 ? 16.504 11.410 6.053 1.00 88.25 72 SER A N 1
ATOM 517 C CA . SER A 1 72 ? 17.889 11.377 6.522 1.00 88.25 72 SER A CA 1
ATOM 518 C C . SER A 1 72 ? 18.033 11.871 7.964 1.00 88.25 72 SER A C 1
ATOM 520 O O . SER A 1 72 ? 18.864 11.334 8.696 1.00 88.25 72 SER A O 1
ATOM 522 N N . ALA A 1 73 ? 17.255 12.871 8.394 1.00 90.00 73 ALA A N 1
ATOM 523 C CA . ALA A 1 73 ? 17.316 13.406 9.756 1.00 90.00 73 ALA A CA 1
ATOM 524 C C . ALA A 1 73 ? 16.830 12.404 10.816 1.00 90.00 73 ALA A C 1
ATOM 526 O O . ALA A 1 73 ? 17.330 12.419 11.940 1.00 90.00 73 ALA A O 1
ATOM 527 N N . ILE A 1 74 ? 15.890 11.524 10.458 1.00 89.12 74 ILE A N 1
ATOM 528 C CA . ILE A 1 74 ? 15.413 10.438 11.329 1.00 89.12 74 ILE A CA 1
ATOM 529 C C . ILE A 1 74 ? 16.163 9.115 11.104 1.00 89.12 74 ILE A C 1
ATOM 531 O O . ILE A 1 74 ? 15.830 8.111 11.726 1.00 89.12 74 ILE A O 1
ATOM 535 N N . GLY A 1 75 ? 17.199 9.121 10.259 1.00 88.94 75 GLY A N 1
ATOM 536 C CA . GLY A 1 75 ? 18.086 7.980 10.029 1.00 88.94 75 GLY A CA 1
ATOM 537 C C . GLY A 1 75 ? 17.576 6.951 9.020 1.00 88.94 75 GLY A C 1
ATOM 538 O O . GLY A 1 75 ? 18.155 5.873 8.938 1.00 88.94 75 GLY A O 1
ATOM 539 N N . ILE A 1 76 ? 16.527 7.256 8.251 1.00 90.56 76 ILE A N 1
ATOM 540 C CA . ILE A 1 76 ? 16.036 6.374 7.188 1.00 90.56 76 ILE A CA 1
ATOM 541 C C . ILE A 1 76 ? 16.906 6.551 5.944 1.00 90.56 76 ILE A C 1
ATOM 543 O O . ILE A 1 76 ? 17.122 7.663 5.461 1.00 90.56 76 ILE A O 1
ATOM 547 N N . ASN A 1 77 ? 17.378 5.432 5.407 1.00 90.81 77 ASN A N 1
ATOM 548 C CA . ASN A 1 77 ? 18.099 5.361 4.145 1.00 90.81 77 ASN A CA 1
ATOM 549 C C . ASN A 1 77 ? 17.841 3.986 3.535 1.00 90.81 77 ASN A C 1
ATOM 551 O O . ASN A 1 77 ? 18.453 3.010 3.952 1.00 90.81 77 ASN A O 1
ATOM 555 N N . LEU A 1 78 ? 16.931 3.905 2.574 1.00 91.75 78 LEU A N 1
ATOM 556 C CA . LEU A 1 78 ? 16.551 2.647 1.945 1.00 91.75 78 LEU A CA 1
ATOM 557 C C . LEU A 1 78 ? 17.103 2.605 0.522 1.00 91.75 78 LEU A C 1
ATOM 559 O O . LEU A 1 78 ? 16.792 3.485 -0.284 1.00 91.75 78 LEU A O 1
ATOM 563 N N . ASN A 1 79 ? 17.916 1.590 0.231 1.00 93.19 79 ASN A N 1
ATOM 564 C CA . ASN A 1 79 ? 18.509 1.371 -1.083 1.00 93.19 79 ASN A CA 1
ATOM 565 C C . ASN A 1 79 ? 18.038 0.023 -1.618 1.00 93.19 79 ASN A C 1
ATOM 567 O O . ASN A 1 79 ? 18.239 -1.005 -0.972 1.00 93.19 79 ASN A O 1
ATOM 571 N N . VAL A 1 80 ? 17.423 0.046 -2.794 1.00 94.06 80 VAL A N 1
ATOM 572 C CA . VAL A 1 80 ? 16.807 -1.115 -3.431 1.00 94.06 80 VAL A CA 1
ATOM 573 C C . VAL A 1 80 ? 17.462 -1.349 -4.783 1.00 94.06 80 VAL A C 1
ATOM 575 O O . VAL A 1 80 ? 17.618 -0.423 -5.578 1.00 94.06 80 VAL A O 1
ATOM 578 N N . THR A 1 81 ? 17.828 -2.594 -5.055 1.00 95.50 81 THR A N 1
ATOM 579 C CA . THR A 1 81 ? 18.288 -3.038 -6.371 1.00 95.50 81 THR A CA 1
ATOM 580 C C . THR A 1 81 ? 17.238 -3.946 -6.983 1.00 95.50 81 THR A C 1
ATOM 582 O O . THR A 1 81 ? 16.778 -4.877 -6.331 1.00 95.50 81 THR A O 1
ATOM 585 N N . LEU A 1 82 ? 16.883 -3.683 -8.237 1.00 95.19 82 LEU A N 1
ATOM 586 C CA . LEU A 1 82 ? 16.013 -4.513 -9.063 1.00 95.19 82 LEU A CA 1
ATOM 587 C C . LEU A 1 82 ? 16.845 -5.020 -10.250 1.00 95.19 82 LEU A C 1
ATOM 589 O O . LEU A 1 82 ? 17.251 -4.233 -11.106 1.00 95.19 82 LEU A O 1
ATOM 593 N N . ASN A 1 83 ? 17.159 -6.315 -10.286 1.00 94.94 83 ASN A N 1
ATOM 594 C CA . ASN A 1 83 ? 18.009 -6.918 -11.316 1.00 94.94 83 ASN A CA 1
ATOM 595 C C . ASN A 1 83 ? 17.196 -7.340 -12.545 1.00 94.94 83 ASN A C 1
ATOM 597 O O . ASN A 1 83 ? 16.018 -7.676 -12.447 1.00 94.94 83 ASN A O 1
ATOM 601 N N . GLU A 1 84 ? 17.834 -7.388 -13.715 1.00 94.06 84 GLU A N 1
ATOM 602 C CA . GLU A 1 84 ? 17.180 -7.766 -14.981 1.00 94.06 84 GLU A CA 1
ATOM 603 C C . GLU A 1 84 ? 16.653 -9.213 -15.000 1.00 94.06 84 GLU A C 1
ATOM 605 O O . GLU A 1 84 ? 15.812 -9.553 -15.830 1.00 94.06 84 GLU A O 1
ATOM 610 N N . ASP A 1 85 ? 17.128 -10.070 -14.092 1.00 92.69 85 ASP A N 1
ATOM 611 C CA . ASP A 1 85 ? 16.692 -11.463 -13.964 1.00 92.69 85 ASP A CA 1
ATOM 612 C C . ASP A 1 85 ? 15.435 -11.649 -13.091 1.00 92.69 85 ASP A C 1
ATOM 614 O O . ASP A 1 85 ? 14.952 -12.773 -12.956 1.00 92.69 85 ASP A O 1
ATOM 618 N N . GLY A 1 86 ? 14.886 -10.564 -12.530 1.00 93.12 86 GLY A N 1
ATOM 619 C CA . GLY A 1 86 ? 13.719 -10.586 -11.640 1.00 93.12 86 GLY A CA 1
ATOM 620 C C . GLY A 1 86 ? 14.044 -10.813 -10.162 1.00 93.12 86 GLY A C 1
ATOM 621 O O . GLY A 1 86 ? 13.129 -10.909 -9.346 1.00 93.12 86 GLY A O 1
ATOM 622 N N . SER A 1 87 ? 15.322 -10.880 -9.786 1.00 95.19 87 SER A N 1
ATOM 623 C CA . SER A 1 87 ? 15.736 -10.802 -8.381 1.00 95.19 87 SER A CA 1
ATOM 624 C C . SER A 1 87 ? 15.837 -9.349 -7.920 1.00 95.19 87 SER A C 1
ATOM 626 O O . SER A 1 87 ? 16.245 -8.469 -8.681 1.00 95.19 87 SER A O 1
ATOM 628 N N . GLY A 1 88 ? 15.496 -9.076 -6.668 1.00 95.44 88 GLY A N 1
ATOM 629 C CA . GLY A 1 88 ? 15.703 -7.772 -6.057 1.00 95.44 88 GLY A CA 1
ATOM 630 C C . GLY A 1 88 ? 16.247 -7.890 -4.643 1.00 95.44 88 GLY A C 1
ATOM 631 O O . GLY A 1 88 ? 16.100 -8.922 -3.994 1.00 95.44 88 GLY A O 1
ATOM 632 N N . ALA A 1 89 ? 16.908 -6.832 -4.188 1.00 95.44 89 ALA A N 1
ATOM 633 C CA . ALA A 1 89 ? 17.588 -6.818 -2.903 1.00 95.44 89 ALA A CA 1
ATOM 634 C C . ALA A 1 89 ? 17.501 -5.451 -2.224 1.00 95.44 89 ALA A C 1
ATOM 636 O O . ALA A 1 89 ? 17.599 -4.409 -2.882 1.00 95.44 89 ALA A O 1
ATOM 637 N N . ILE A 1 90 ? 17.389 -5.456 -0.896 1.00 94.06 90 ILE A N 1
ATOM 638 C CA . ILE A 1 90 ? 17.681 -4.299 -0.048 1.00 94.06 90 ILE A CA 1
ATOM 639 C C . ILE A 1 90 ? 19.147 -4.390 0.372 1.00 94.06 90 ILE A C 1
ATOM 641 O O . ILE A 1 90 ? 19.547 -5.309 1.088 1.00 94.06 90 ILE A O 1
ATOM 645 N N . THR A 1 91 ? 19.950 -3.420 -0.065 1.00 89.25 91 THR A N 1
ATOM 646 C CA . THR A 1 91 ? 21.400 -3.433 0.155 1.00 89.25 91 THR A CA 1
ATOM 647 C C . THR A 1 91 ? 21.740 -3.302 1.639 1.00 89.25 91 THR A C 1
ATOM 649 O O . THR A 1 91 ? 21.160 -2.468 2.344 1.00 89.25 91 THR A O 1
ATOM 652 N N . GLU A 1 92 ? 22.744 -4.062 2.087 1.00 87.38 92 GLU A N 1
ATOM 653 C CA . GLU A 1 92 ? 23.328 -3.939 3.425 1.00 87.38 92 GLU A CA 1
ATOM 654 C C . GLU A 1 92 ? 23.718 -2.480 3.731 1.00 87.38 92 GLU A C 1
ATOM 656 O O . GLU A 1 92 ? 24.298 -1.775 2.901 1.00 87.38 92 GLU A O 1
ATOM 661 N N . GLY A 1 93 ? 23.383 -2.018 4.937 1.00 86.94 93 GLY A N 1
ATOM 662 C CA . GLY A 1 93 ? 23.539 -0.618 5.338 1.00 86.94 93 GLY A CA 1
ATOM 663 C C . GLY A 1 93 ? 22.304 0.250 5.083 1.00 86.94 93 GLY A C 1
ATOM 664 O O . GLY A 1 93 ? 22.350 1.447 5.375 1.00 86.94 93 GLY A O 1
ATOM 665 N N . SER A 1 94 ? 21.209 -0.333 4.585 1.00 91.31 94 SER A N 1
ATOM 666 C CA . SER A 1 94 ? 19.900 0.318 4.575 1.00 91.31 94 SER A CA 1
ATOM 667 C C . SER A 1 94 ? 19.280 0.346 5.974 1.00 91.31 94 SER A C 1
ATOM 669 O O . SER A 1 94 ? 19.483 -0.565 6.773 1.00 91.31 94 SER A O 1
ATOM 671 N N . TYR A 1 95 ? 18.519 1.397 6.264 1.00 90.12 95 TYR A N 1
ATOM 672 C CA . TYR A 1 95 ? 17.813 1.609 7.525 1.00 90.12 95 TYR A CA 1
ATOM 673 C C . TYR A 1 95 ? 16.365 2.000 7.240 1.00 90.12 95 TYR A C 1
ATOM 675 O O . TYR A 1 95 ? 16.124 2.961 6.501 1.00 90.12 95 TYR A O 1
ATOM 683 N N . TYR A 1 96 ? 15.415 1.276 7.830 1.00 85.62 96 TYR A N 1
ATOM 684 C CA . TYR A 1 96 ? 13.982 1.471 7.604 1.00 85.62 96 TYR A CA 1
ATOM 685 C C . TYR A 1 96 ? 13.202 1.404 8.929 1.00 85.62 96 TYR A C 1
ATOM 687 O O . TYR A 1 96 ? 13.676 0.761 9.872 1.00 85.62 96 TYR A O 1
ATOM 695 N N . PRO A 1 97 ? 12.058 2.107 9.062 1.00 83.31 97 PRO A N 1
ATOM 696 C CA . PRO A 1 97 ? 11.212 1.986 10.242 1.00 83.31 97 PRO A CA 1
ATOM 697 C C . PRO A 1 97 ? 10.689 0.562 10.391 1.00 83.31 97 PRO A C 1
ATOM 699 O O . PRO A 1 97 ? 10.129 0.005 9.453 1.00 83.31 97 PRO A O 1
ATOM 702 N N . ASP A 1 98 ? 10.832 0.017 11.589 1.00 76.56 98 ASP A N 1
ATOM 703 C CA . ASP A 1 98 ? 10.305 -1.285 11.966 1.00 76.56 98 ASP A CA 1
ATOM 704 C C . ASP A 1 98 ? 9.736 -1.225 13.396 1.00 76.56 98 ASP A C 1
ATOM 706 O O . ASP A 1 98 ? 10.026 -0.315 14.188 1.00 76.56 98 ASP A O 1
ATOM 710 N N . VAL A 1 99 ? 8.874 -2.181 13.721 1.00 71.06 99 VAL A N 1
ATOM 711 C CA . VAL A 1 99 ? 8.216 -2.326 15.016 1.00 71.06 99 VAL A CA 1
ATOM 712 C C . VAL A 1 99 ? 8.872 -3.440 15.818 1.00 71.06 99 VAL A C 1
ATOM 714 O O . VAL A 1 99 ? 8.614 -4.625 15.635 1.00 71.06 99 VAL A O 1
ATOM 717 N N . ASN A 1 100 ? 9.677 -3.058 16.806 1.00 71.12 100 ASN A N 1
ATOM 718 C CA . ASN A 1 100 ? 10.225 -4.026 17.742 1.00 71.12 100 ASN A CA 1
ATOM 719 C C . ASN A 1 100 ? 9.214 -4.299 18.864 1.00 71.12 100 ASN A C 1
ATOM 721 O O . ASN A 1 100 ? 8.831 -3.386 19.602 1.00 71.12 100 ASN A O 1
ATOM 725 N N . THR A 1 101 ? 8.776 -5.550 19.003 1.00 75.50 101 THR A N 1
ATOM 726 C CA . THR A 1 101 ? 7.859 -5.959 20.075 1.00 75.50 101 THR A CA 1
ATOM 727 C C . THR A 1 101 ? 8.663 -6.465 21.265 1.00 75.50 101 THR A C 1
ATOM 729 O O . THR A 1 101 ? 9.259 -7.537 21.215 1.00 75.50 101 THR A O 1
ATOM 732 N N . ILE A 1 102 ? 8.673 -5.694 22.350 1.00 78.00 102 ILE A N 1
ATOM 733 C CA . ILE A 1 102 ? 9.343 -6.056 23.598 1.00 78.00 102 ILE A CA 1
ATOM 734 C C . ILE A 1 102 ? 8.317 -6.664 24.549 1.00 78.00 102 ILE A C 1
ATOM 736 O O . ILE A 1 102 ? 7.364 -5.995 24.951 1.00 78.00 102 ILE A O 1
ATOM 740 N N . GLU A 1 103 ? 8.530 -7.918 24.936 1.00 81.00 103 GLU A N 1
ATOM 741 C CA . GLU A 1 103 ? 7.787 -8.538 26.031 1.00 81.00 103 GLU A CA 1
ATOM 742 C C . GLU A 1 103 ? 8.331 -8.015 27.369 1.00 81.00 103 GLU A C 1
ATOM 744 O O . GLU A 1 103 ? 9.509 -8.167 27.705 1.00 81.00 103 GLU A O 1
ATOM 749 N N . ASN A 1 104 ? 7.473 -7.339 28.122 1.00 81.81 104 ASN A N 1
ATOM 750 C CA . ASN A 1 104 ? 7.760 -6.849 29.458 1.00 81.81 104 ASN A CA 1
ATOM 751 C C . ASN A 1 104 ? 7.792 -8.020 30.455 1.00 81.81 104 ASN A C 1
ATOM 753 O O . ASN A 1 104 ? 7.219 -9.084 30.236 1.00 81.81 104 ASN A O 1
ATOM 757 N N . ALA A 1 105 ? 8.413 -7.804 31.617 1.00 82.12 105 ALA A N 1
ATOM 758 C CA . ALA A 1 105 ? 8.537 -8.828 32.660 1.00 82.12 105 ALA A CA 1
ATOM 759 C C . ALA A 1 105 ? 7.191 -9.326 33.239 1.00 82.12 105 ALA A C 1
ATOM 761 O O . ALA A 1 105 ? 7.166 -10.337 33.938 1.00 82.12 105 ALA A O 1
ATOM 762 N N . ASP A 1 106 ? 6.089 -8.620 32.978 1.00 82.81 106 ASP A N 1
ATOM 763 C CA . ASP A 1 106 ? 4.724 -8.990 33.363 1.00 82.81 106 ASP A CA 1
ATOM 764 C C . ASP A 1 106 ? 3.951 -9.743 32.258 1.00 82.81 106 ASP A C 1
ATOM 766 O O . ASP A 1 106 ? 2.775 -10.053 32.445 1.00 82.81 106 ASP A O 1
ATOM 770 N N . GLY A 1 107 ? 4.601 -10.054 31.128 1.00 76.06 107 GLY A N 1
ATOM 771 C CA . GLY A 1 107 ? 3.999 -10.718 29.968 1.00 76.06 107 GLY A CA 1
ATOM 772 C C . GLY A 1 107 ? 3.196 -9.786 29.054 1.00 76.06 107 GLY A C 1
ATOM 773 O O . GLY A 1 107 ? 2.525 -10.259 28.138 1.00 76.06 107 GLY A O 1
ATOM 774 N N . SER A 1 108 ? 3.222 -8.468 29.290 1.00 78.62 108 SER A N 1
ATOM 775 C CA . SER A 1 108 ? 2.639 -7.487 28.368 1.00 78.62 108 SER A CA 1
ATOM 776 C C . SER A 1 108 ? 3.611 -7.147 27.233 1.00 78.62 108 SER A C 1
ATOM 778 O O . SER A 1 108 ? 4.816 -7.067 27.447 1.00 78.62 108 SER A O 1
ATOM 780 N N . CYS A 1 109 ? 3.108 -6.915 26.020 1.00 72.88 109 CYS A N 1
ATOM 781 C CA . CYS A 1 109 ? 3.942 -6.539 24.877 1.00 72.88 109 CYS A CA 1
ATOM 782 C C . CYS A 1 109 ? 3.900 -5.024 24.647 1.00 72.88 109 CYS A C 1
ATOM 784 O O . CYS A 1 109 ? 2.824 -4.456 24.460 1.00 72.88 109 CYS A O 1
ATOM 786 N N . THR A 1 110 ? 5.066 -4.378 24.603 1.00 77.44 110 THR A N 1
ATOM 787 C CA . THR A 1 110 ? 5.211 -2.987 24.153 1.00 77.44 110 THR A CA 1
ATOM 788 C C . THR A 1 110 ? 5.827 -2.975 22.762 1.00 77.44 110 THR A C 1
ATOM 790 O O . THR A 1 110 ? 6.937 -3.467 22.576 1.00 77.44 110 THR A O 1
ATOM 793 N N . THR A 1 111 ? 5.148 -2.380 21.785 1.00 75.19 111 THR A N 1
ATOM 794 C CA . THR A 1 111 ? 5.726 -2.136 20.457 1.00 75.19 111 THR A CA 1
ATOM 795 C C . THR A 1 111 ? 6.462 -0.800 20.451 1.00 75.19 111 THR A C 1
ATOM 797 O O . THR A 1 111 ? 5.860 0.243 20.713 1.00 75.19 111 THR A O 1
ATOM 800 N N . LEU A 1 112 ? 7.755 -0.815 20.140 1.00 76.69 112 LEU A N 1
ATOM 801 C CA . LEU A 1 112 ? 8.575 0.376 19.944 1.00 76.69 112 LEU A CA 1
ATOM 802 C C . LEU A 1 112 ? 8.879 0.528 18.457 1.00 76.69 112 LEU A C 1
ATOM 804 O O . LEU A 1 112 ? 9.537 -0.325 17.868 1.00 76.69 112 LEU A O 1
ATOM 808 N N . GLN A 1 113 ? 8.421 1.632 17.868 1.00 77.50 113 GLN A N 1
ATOM 809 C CA . GLN A 1 113 ? 8.857 2.023 16.530 1.00 77.50 113 GLN A CA 1
ATOM 810 C C . GLN A 1 113 ? 10.307 2.494 16.603 1.00 77.50 113 GLN A C 1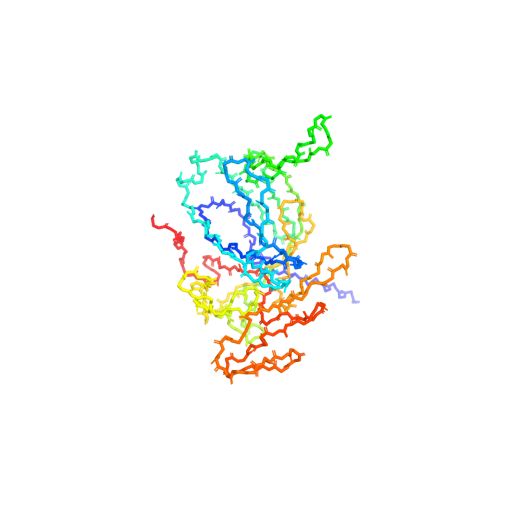
ATOM 812 O O . GLN A 1 113 ? 10.642 3.391 17.383 1.00 77.50 113 GLN A O 1
ATOM 817 N N . GLN A 1 114 ? 11.167 1.869 15.811 1.00 81.19 114 GLN A N 1
ATOM 818 C CA . GLN A 1 114 ? 12.587 2.181 15.729 1.00 81.19 114 GLN A CA 1
ATOM 819 C C . GLN A 1 114 ? 13.025 2.136 14.269 1.00 81.19 114 GLN A C 1
ATOM 821 O O . GLN A 1 114 ? 12.431 1.442 13.454 1.00 81.19 114 GLN A O 1
ATOM 826 N N . VAL A 1 115 ? 14.074 2.878 13.932 1.00 86.25 115 VAL A N 1
ATOM 827 C CA . VAL A 1 115 ? 14.726 2.744 12.629 1.00 86.25 115 VAL A CA 1
ATOM 828 C C . VAL A 1 115 ? 15.826 1.703 12.783 1.00 86.25 115 VAL A C 1
ATOM 830 O O . VAL A 1 115 ? 16.772 1.914 13.546 1.00 86.25 115 VAL A O 1
ATOM 833 N N . LEU A 1 116 ? 15.668 0.567 12.108 1.00 88.00 116 LEU A N 1
ATOM 834 C CA . LEU A 1 116 ? 16.545 -0.592 12.241 1.00 88.00 116 LEU A CA 1
ATOM 835 C C . LEU A 1 116 ? 17.282 -0.868 10.925 1.00 88.00 116 LEU A C 1
ATOM 837 O O . LEU A 1 116 ? 16.776 -0.520 9.855 1.00 88.00 116 LEU A O 1
ATOM 841 N N . PRO A 1 117 ? 18.494 -1.452 10.987 1.00 90.25 117 PRO A N 1
ATOM 842 C CA . PRO A 1 117 ? 19.182 -1.903 9.791 1.00 90.25 117 PRO A CA 1
ATOM 843 C C . PRO A 1 117 ? 18.379 -3.027 9.134 1.00 90.25 117 PRO A C 1
ATOM 845 O O . PRO A 1 117 ? 17.997 -3.988 9.801 1.00 90.25 117 PRO A O 1
ATOM 848 N N . VAL A 1 118 ? 18.159 -2.906 7.829 1.00 90.88 118 VAL A N 1
ATOM 849 C CA . VAL A 1 118 ? 17.423 -3.880 7.021 1.00 90.88 118 VAL A CA 1
ATOM 850 C C . VAL A 1 118 ? 18.279 -4.351 5.851 1.00 90.88 118 VAL A C 1
ATOM 852 O O . VAL A 1 118 ? 19.054 -3.592 5.267 1.00 90.88 118 VAL A O 1
ATOM 855 N N . SER A 1 119 ? 18.141 -5.629 5.529 1.00 92.44 119 SER A N 1
ATOM 856 C CA . SER A 1 119 ? 18.743 -6.291 4.375 1.00 92.44 119 SER A CA 1
ATOM 857 C C . SER A 1 119 ? 17.833 -7.444 4.006 1.00 92.44 119 SER A C 1
ATOM 859 O O . SER A 1 119 ? 17.449 -8.212 4.890 1.00 92.44 119 SER A O 1
ATOM 861 N N . ASP A 1 120 ? 17.494 -7.559 2.735 1.00 93.81 120 ASP A N 1
ATOM 862 C CA . ASP A 1 120 ? 16.479 -8.501 2.288 1.00 93.81 120 ASP A CA 1
ATOM 863 C C . ASP A 1 120 ? 16.717 -8.883 0.834 1.00 93.81 120 ASP A C 1
ATOM 865 O O . ASP A 1 120 ? 17.293 -8.103 0.077 1.00 93.81 120 ASP A O 1
ATOM 869 N N . GLU A 1 121 ? 16.251 -10.063 0.454 1.00 95.50 121 GLU A N 1
ATOM 870 C CA . GLU A 1 121 ? 16.312 -10.592 -0.906 1.00 95.50 121 GLU A CA 1
ATOM 871 C C . GLU A 1 121 ? 14.910 -11.061 -1.284 1.00 95.50 121 GLU A C 1
ATOM 873 O O . GLU A 1 121 ? 14.277 -11.804 -0.539 1.00 95.50 121 GLU A O 1
ATOM 878 N N . PHE A 1 122 ? 14.428 -10.643 -2.446 1.00 95.38 122 PHE A N 1
ATOM 879 C CA . PHE A 1 122 ? 13.061 -10.890 -2.887 1.00 95.38 122 PHE A CA 1
ATOM 880 C C . PHE A 1 122 ? 13.009 -11.127 -4.396 1.00 95.38 122 PHE A C 1
ATOM 882 O O . PHE A 1 122 ? 13.984 -10.937 -5.128 1.00 95.38 122 PHE A O 1
ATOM 889 N N . THR A 1 123 ? 11.847 -11.545 -4.888 1.00 95.75 123 THR A N 1
ATOM 890 C CA . THR A 1 123 ? 11.595 -11.663 -6.329 1.00 95.75 123 THR A CA 1
ATOM 891 C C . THR A 1 123 ? 10.570 -10.639 -6.766 1.00 95.75 123 THR A C 1
ATOM 893 O O . THR A 1 123 ? 9.639 -10.331 -6.022 1.00 95.75 123 THR A O 1
ATOM 896 N N . TYR A 1 124 ? 10.726 -10.133 -7.982 1.00 95.69 124 TYR A N 1
ATOM 897 C CA . TYR A 1 124 ? 9.809 -9.161 -8.547 1.00 95.69 124 TYR A CA 1
ATOM 898 C C . TYR A 1 124 ? 9.558 -9.427 -10.033 1.00 95.69 124 TYR A C 1
ATOM 900 O O . TYR A 1 124 ? 10.383 -10.007 -10.747 1.00 95.69 124 TYR A O 1
ATOM 908 N N . SER A 1 125 ? 8.406 -8.968 -10.507 1.00 95.44 125 SER A N 1
ATOM 909 C CA . SER A 1 125 ? 8.089 -8.885 -11.933 1.00 95.44 125 SER A CA 1
ATOM 910 C C . SER A 1 125 ? 7.597 -7.489 -12.263 1.00 95.44 125 SER A C 1
ATOM 912 O O . SER A 1 125 ? 6.974 -6.836 -11.433 1.00 95.44 125 SER A O 1
ATOM 914 N N . SER A 1 126 ? 7.877 -7.008 -13.469 1.00 95.06 126 SER A N 1
ATOM 915 C CA . SER A 1 126 ? 7.442 -5.683 -13.896 1.00 95.06 126 SER A CA 1
ATOM 916 C C . SER A 1 126 ? 6.971 -5.666 -15.343 1.00 95.06 126 SER A C 1
ATOM 918 O O . SER A 1 126 ? 7.382 -6.483 -16.164 1.00 95.06 126 SER A O 1
ATOM 920 N N . MET A 1 127 ? 6.077 -4.725 -15.640 1.00 94.44 127 MET A N 1
ATOM 921 C CA . MET A 1 127 ? 5.586 -4.454 -16.986 1.00 94.44 127 MET A CA 1
ATOM 922 C C . MET A 1 127 ? 5.368 -2.952 -17.137 1.00 94.44 127 MET A C 1
ATOM 924 O O . MET A 1 127 ? 4.461 -2.380 -16.530 1.00 94.44 127 MET A O 1
ATOM 928 N N . GLY A 1 128 ? 6.194 -2.306 -17.957 1.00 92.38 128 GLY A N 1
ATOM 929 C CA . GLY A 1 128 ? 6.201 -0.856 -18.128 1.00 92.38 128 GLY A CA 1
ATOM 930 C C . GLY A 1 128 ? 4.886 -0.306 -18.673 1.00 92.38 128 GLY A C 1
ATOM 931 O O . GLY A 1 128 ? 4.452 0.757 -18.252 1.00 92.38 128 GLY A O 1
ATOM 932 N N . ASN A 1 129 ? 4.203 -1.038 -19.550 1.00 92.06 129 ASN A N 1
ATOM 933 C CA . ASN A 1 129 ? 2.934 -0.620 -20.150 1.00 92.06 129 ASN A CA 1
ATOM 934 C C . ASN A 1 129 ? 1.708 -1.340 -19.557 1.00 92.06 129 ASN A C 1
ATOM 936 O O . ASN A 1 129 ? 0.689 -1.463 -20.234 1.00 92.06 129 ASN A O 1
ATOM 940 N N . MET A 1 130 ? 1.793 -1.828 -18.312 1.00 93.50 130 MET A N 1
ATOM 941 C CA . MET A 1 130 ? 0.760 -2.681 -17.705 1.00 93.50 130 MET A CA 1
ATOM 942 C C . MET A 1 130 ? -0.648 -2.090 -17.823 1.00 93.50 130 MET A C 1
ATOM 944 O O . MET A 1 130 ? -1.546 -2.763 -18.326 1.00 93.50 130 MET A O 1
ATOM 948 N N . MET A 1 131 ? -0.838 -0.823 -17.432 1.00 93.94 131 MET A N 1
ATOM 949 C CA . MET A 1 131 ? -2.164 -0.198 -17.466 1.00 93.94 131 MET A CA 1
ATOM 950 C C . MET A 1 131 ? -2.731 -0.071 -18.885 1.00 93.94 131 MET A C 1
ATOM 952 O O . MET A 1 131 ? -3.918 -0.316 -19.093 1.00 93.94 131 MET A O 1
ATOM 956 N N . GLU A 1 132 ? -1.891 0.252 -19.872 1.00 92.81 132 GLU A N 1
ATOM 957 C CA . GLU A 1 132 ? -2.296 0.263 -21.281 1.00 92.81 132 GLU A CA 1
ATOM 958 C C . GLU A 1 132 ? -2.707 -1.144 -21.738 1.00 92.81 132 GLU A C 1
ATOM 960 O O . GLU A 1 132 ? -3.762 -1.315 -22.351 1.00 92.81 132 GLU A O 1
ATOM 965 N N . ALA A 1 133 ? -1.911 -2.160 -21.389 1.00 91.94 133 ALA A N 1
ATOM 966 C CA . ALA A 1 133 ? -2.124 -3.545 -21.795 1.00 91.94 133 ALA A CA 1
ATOM 967 C C . ALA A 1 133 ? -3.440 -4.138 -21.263 1.00 91.94 133 ALA A C 1
ATOM 969 O O . ALA A 1 133 ? -4.067 -4.943 -21.955 1.00 91.94 133 ALA A O 1
ATOM 970 N N . VAL A 1 134 ? -3.881 -3.730 -20.068 1.00 92.31 134 VAL A N 1
ATOM 971 C CA . VAL A 1 134 ? -5.164 -4.164 -19.481 1.00 92.31 134 VAL A CA 1
ATOM 972 C C . VAL A 1 134 ? -6.310 -3.170 -19.699 1.00 92.31 134 VAL A C 1
ATOM 974 O O . VAL A 1 134 ? -7.421 -3.400 -19.226 1.00 92.31 134 VAL A O 1
ATOM 977 N N . GLY A 1 135 ? -6.077 -2.085 -20.445 1.00 93.81 135 GLY A N 1
ATOM 978 C CA . GLY A 1 135 ? -7.108 -1.108 -20.797 1.00 93.81 135 GLY A CA 1
ATOM 979 C C . GLY A 1 135 ? -7.625 -0.291 -19.610 1.00 93.81 135 GLY A C 1
ATOM 980 O O . GLY A 1 135 ? -8.809 0.042 -19.571 1.00 93.81 135 GLY A O 1
ATOM 981 N N . MET A 1 136 ? -6.754 0.029 -18.651 1.00 92.88 136 MET A N 1
ATOM 982 C CA . MET A 1 136 ? -7.090 0.822 -17.470 1.00 92.88 136 MET A CA 1
ATOM 983 C C . MET A 1 136 ? -6.193 2.056 -17.323 1.00 92.88 136 MET A C 1
ATOM 985 O O . MET A 1 136 ? -5.219 2.252 -18.045 1.00 92.88 136 MET A O 1
ATOM 989 N N . VAL A 1 137 ? -6.542 2.901 -16.361 1.00 93.06 137 VAL A N 1
ATOM 990 C CA . VAL A 1 137 ? -5.730 4.022 -15.877 1.00 93.06 137 VAL A CA 1
ATOM 991 C C . VAL A 1 137 ? -5.695 3.965 -14.355 1.00 93.06 137 VAL A C 1
ATOM 993 O O . VAL A 1 137 ? -6.528 3.282 -13.753 1.00 93.06 137 VAL A O 1
ATOM 996 N N . HIS A 1 138 ? -4.755 4.670 -13.724 1.00 91.12 138 HIS A N 1
ATOM 997 C CA . HIS A 1 138 ? -4.619 4.639 -12.273 1.00 91.12 138 HIS A CA 1
ATOM 998 C C . HIS A 1 138 ? -5.943 5.053 -11.611 1.00 91.12 138 HIS A C 1
ATOM 1000 O O . HIS A 1 138 ? -6.485 6.117 -11.946 1.00 91.12 138 HIS A O 1
ATOM 1006 N N . PRO A 1 139 ? -6.473 4.247 -10.670 1.00 87.44 139 PRO A N 1
ATOM 1007 C CA . PRO A 1 139 ? -7.745 4.529 -10.020 1.00 87.44 139 PRO A CA 1
ATOM 1008 C C . PRO A 1 139 ? -7.709 5.847 -9.239 1.00 87.44 139 PRO A C 1
ATOM 1010 O O . PRO A 1 139 ? -6.701 6.198 -8.626 1.00 87.44 139 PRO A O 1
ATOM 1013 N N . GLY A 1 140 ? -8.839 6.555 -9.233 1.00 84.94 140 GLY A N 1
ATOM 1014 C CA . GLY A 1 140 ? -9.080 7.747 -8.410 1.00 84.94 140 GLY A CA 1
ATOM 1015 C C . GLY A 1 140 ? -9.590 7.427 -7.000 1.00 84.94 140 GLY A C 1
ATOM 1016 O O . GLY A 1 140 ? -10.272 8.251 -6.399 1.00 84.94 140 GLY A O 1
ATOM 1017 N N . VAL A 1 141 ? -9.321 6.218 -6.507 1.00 85.12 141 VAL A N 1
ATOM 1018 C CA . VAL A 1 141 ? -9.738 5.721 -5.192 1.00 85.12 141 VAL A CA 1
ATOM 1019 C C . VAL A 1 141 ? -8.560 5.034 -4.509 1.00 85.12 141 VAL A C 1
ATOM 1021 O O . VAL A 1 141 ? -7.635 4.573 -5.179 1.00 85.12 141 VAL A O 1
ATOM 1024 N N . ASN A 1 142 ? -8.587 4.967 -3.181 1.00 84.94 142 ASN A N 1
ATOM 1025 C CA . ASN A 1 142 ? -7.579 4.246 -2.406 1.00 84.94 142 ASN A CA 1
ATOM 1026 C C . ASN A 1 142 ? -7.819 2.718 -2.411 1.00 84.94 142 ASN A C 1
ATOM 1028 O O . ASN A 1 142 ? -8.768 2.212 -3.014 1.00 84.94 142 ASN A O 1
ATOM 1032 N N . VAL A 1 143 ? -6.973 1.975 -1.691 1.00 86.81 143 VAL A N 1
ATOM 1033 C CA . VAL A 1 143 ? -7.037 0.503 -1.588 1.00 86.81 143 VAL A CA 1
ATOM 1034 C C . VAL A 1 143 ? -8.350 -0.027 -0.991 1.00 86.81 143 VAL A C 1
ATOM 1036 O O . VAL A 1 143 ? -8.752 -1.147 -1.292 1.00 86.81 143 VAL A O 1
ATOM 1039 N N . ILE A 1 144 ? -9.063 0.787 -0.201 1.00 86.00 144 ILE A N 1
ATOM 1040 C CA . ILE A 1 144 ? -10.387 0.451 0.352 1.00 86.00 144 ILE A CA 1
ATOM 1041 C C . ILE A 1 144 ? -11.554 0.977 -0.501 1.00 86.00 144 ILE A C 1
ATOM 1043 O O . ILE A 1 144 ? -12.709 0.787 -0.139 1.00 86.00 144 ILE A O 1
ATOM 1047 N N . GLY A 1 145 ? -11.265 1.598 -1.649 1.00 84.56 145 GLY A N 1
ATOM 1048 C CA . GLY A 1 145 ? -12.262 2.025 -2.631 1.00 84.56 145 GLY A CA 1
ATOM 1049 C C . GLY A 1 145 ? -12.890 3.384 -2.362 1.00 84.56 145 GLY A C 1
ATOM 1050 O O . GLY A 1 145 ? -13.899 3.723 -2.974 1.00 84.56 145 GLY A O 1
ATOM 1051 N N . LEU A 1 146 ? -12.291 4.174 -1.473 1.00 82.00 146 LEU A N 1
ATOM 1052 C CA . LEU A 1 146 ? -12.770 5.509 -1.154 1.00 82.00 146 LEU A CA 1
ATOM 1053 C C . LEU A 1 146 ? -12.112 6.570 -2.040 1.00 82.00 146 LEU A C 1
ATOM 1055 O O . LEU A 1 146 ? -10.882 6.561 -2.181 1.00 82.00 146 LEU A O 1
ATOM 1059 N N . PRO A 1 147 ? -12.898 7.501 -2.613 1.00 79.31 147 PRO A N 1
ATOM 1060 C CA . PRO A 1 147 ? -12.350 8.692 -3.246 1.00 79.31 147 PRO A CA 1
ATOM 1061 C C . PRO A 1 147 ? -11.768 9.660 -2.200 1.00 79.31 147 PRO A C 1
ATOM 1063 O O . PRO A 1 147 ? -11.890 9.470 -0.986 1.00 79.31 147 PRO A O 1
ATOM 1066 N N . ALA A 1 148 ? -11.134 10.727 -2.682 1.00 70.94 148 ALA A N 1
ATOM 1067 C CA . ALA A 1 148 ? -10.640 11.824 -1.856 1.00 70.94 148 ALA A CA 1
ATOM 1068 C C . ALA A 1 148 ? -11.786 12.375 -1.023 1.00 70.94 148 ALA A C 1
ATOM 1070 O O . ALA A 1 148 ? -12.904 12.540 -1.510 1.00 70.94 148 ALA A O 1
ATOM 1071 N N . ASP A 1 149 ? -11.469 12.664 0.232 1.00 69.88 149 ASP A N 1
ATOM 1072 C CA . ASP A 1 149 ? -12.368 13.303 1.187 1.00 69.88 149 ASP A CA 1
ATOM 1073 C C . ASP A 1 149 ? -13.709 12.588 1.440 1.00 69.88 149 ASP A C 1
ATOM 1075 O O . ASP A 1 149 ? -14.596 13.167 2.068 1.00 69.88 149 ASP A O 1
ATOM 1079 N N . ALA A 1 150 ? -13.858 11.326 1.019 1.00 69.06 150 ALA A N 1
ATOM 1080 C CA . ALA A 1 150 ? -15.085 10.542 1.181 1.00 69.06 150 ALA A CA 1
ATOM 1081 C C . ALA A 1 150 ? -15.562 10.477 2.645 1.00 69.06 150 ALA A C 1
ATOM 1083 O O . ALA A 1 150 ? -16.756 10.490 2.917 1.00 69.06 150 ALA A O 1
ATOM 1084 N N . MET A 1 151 ? -14.632 10.473 3.603 1.00 63.53 151 MET A N 1
ATOM 1085 C CA . MET A 1 151 ? -14.933 10.464 5.039 1.00 63.53 151 MET A CA 1
ATOM 1086 C C . MET A 1 151 ? -14.677 11.823 5.717 1.00 63.53 151 MET A C 1
ATOM 1088 O O . MET A 1 151 ? -14.547 11.903 6.938 1.00 63.53 151 MET A O 1
ATOM 1092 N N . GLY A 1 152 ? -14.596 12.902 4.931 1.00 67.25 152 GLY A N 1
ATOM 1093 C CA . GLY A 1 152 ? -14.280 14.263 5.365 1.00 67.25 152 GLY A CA 1
ATOM 1094 C C . GLY A 1 152 ? -12.922 14.774 4.858 1.00 67.25 152 GLY A C 1
ATOM 1095 O O . GLY A 1 152 ? -12.128 14.003 4.322 1.00 67.25 152 GLY A O 1
ATOM 1096 N N . PRO A 1 153 ? -12.611 16.070 5.031 1.00 59.94 153 PRO A N 1
ATOM 1097 C CA . PRO A 1 153 ? -11.376 16.665 4.517 1.00 59.94 153 PRO A CA 1
ATOM 1098 C C . PRO A 1 153 ? -10.113 15.948 5.020 1.00 59.94 153 PRO A C 1
ATOM 1100 O O . PRO A 1 153 ? -9.924 15.797 6.227 1.00 59.94 153 PRO A O 1
ATOM 1103 N N . GLY A 1 154 ? -9.242 15.525 4.102 1.00 58.91 154 GLY A N 1
ATOM 1104 C CA . GLY A 1 154 ? -7.973 14.855 4.405 1.00 58.91 154 GLY A CA 1
ATOM 1105 C C . GLY A 1 154 ? -8.092 13.368 4.759 1.00 58.91 154 GLY A C 1
ATOM 1106 O O . GLY A 1 154 ? -7.114 12.770 5.203 1.00 58.91 154 GLY A O 1
ATOM 1107 N N . THR A 1 155 ? -9.270 12.760 4.587 1.00 54.97 155 THR A N 1
ATOM 1108 C CA . THR A 1 155 ? -9.512 11.351 4.961 1.00 54.97 155 THR A CA 1
ATOM 1109 C C . THR A 1 155 ? -9.342 10.357 3.814 1.00 54.97 155 THR A C 1
ATOM 1111 O O . THR A 1 155 ? -9.153 9.168 4.073 1.00 54.97 155 THR A O 1
ATOM 1114 N N . GLY A 1 156 ? -9.353 10.834 2.567 1.00 60.22 156 GLY A N 1
ATOM 1115 C CA . GLY A 1 156 ? -9.051 10.042 1.378 1.00 60.22 156 GLY A CA 1
ATOM 1116 C C . GLY A 1 156 ? -7.794 10.575 0.702 1.00 60.22 156 GLY A C 1
ATOM 1117 O O . GLY A 1 156 ? -7.795 11.701 0.214 1.00 60.22 156 GLY A O 1
ATOM 1118 N N . SER A 1 157 ? -6.725 9.779 0.672 1.00 59.22 157 SER A N 1
ATOM 1119 C CA . SER A 1 157 ? -5.578 10.052 -0.197 1.00 59.22 157 SER A CA 1
ATOM 1120 C C . SER A 1 157 ? -5.878 9.445 -1.560 1.00 59.22 157 SER A C 1
ATOM 1122 O O . SER A 1 157 ? -6.051 8.230 -1.672 1.00 59.22 157 SER A O 1
ATOM 1124 N N . ILE A 1 158 ? -5.984 10.295 -2.580 1.00 68.12 158 ILE A N 1
ATOM 1125 C CA . ILE A 1 158 ? -5.948 9.852 -3.971 1.00 68.12 158 ILE A CA 1
ATOM 1126 C C . ILE A 1 158 ? -4.524 10.073 -4.472 1.00 68.12 158 ILE A C 1
ATOM 1128 O O . ILE A 1 158 ? -3.960 11.154 -4.311 1.00 68.12 158 ILE A O 1
ATOM 1132 N N . SER A 1 159 ? -3.984 9.056 -5.138 1.00 76.06 159 SER A N 1
ATOM 1133 C CA . SER A 1 159 ? -2.758 9.173 -5.922 1.00 76.06 159 SER A CA 1
ATOM 1134 C C . SER A 1 159 ? -2.823 10.375 -6.883 1.00 76.06 159 SER A C 1
ATOM 1136 O O . SER A 1 159 ? -3.776 10.480 -7.663 1.00 76.06 159 SER A O 1
ATOM 1138 N N . PRO A 1 160 ? -1.805 11.254 -6.929 1.00 78.31 160 PRO A N 1
ATOM 1139 C CA . PRO A 1 160 ? -1.767 12.364 -7.888 1.00 78.31 160 PRO A CA 1
ATOM 1140 C C . PRO A 1 160 ? -1.720 11.885 -9.349 1.00 78.31 160 PRO A C 1
ATOM 1142 O O . PRO A 1 160 ? -1.879 12.678 -10.276 1.00 78.31 160 PRO A O 1
ATOM 1145 N N . PHE A 1 161 ? -1.524 10.583 -9.559 1.00 85.12 161 PHE A N 1
ATOM 1146 C CA . PHE A 1 161 ? -1.479 9.938 -10.860 1.00 85.12 161 PHE A CA 1
ATOM 1147 C C . PHE A 1 161 ? -2.841 9.410 -11.329 1.00 85.12 161 PHE A C 1
ATOM 1149 O O . PHE A 1 161 ? -2.897 8.754 -12.364 1.00 85.12 161 PHE A O 1
ATOM 1156 N N . ALA A 1 162 ? -3.942 9.691 -10.619 1.00 88.19 162 ALA A N 1
ATOM 1157 C CA . ALA A 1 162 ? -5.282 9.280 -11.038 1.00 88.19 162 ALA A CA 1
ATOM 1158 C C . ALA A 1 162 ? -5.568 9.657 -12.506 1.00 88.19 162 ALA A C 1
ATOM 1160 O O . ALA A 1 162 ? -5.369 10.797 -12.931 1.00 88.19 162 ALA A O 1
ATOM 1161 N N . GLY A 1 163 ? -6.034 8.683 -13.289 1.00 89.81 163 GLY A N 1
ATOM 1162 C CA . GLY A 1 163 ? -6.291 8.854 -14.721 1.00 89.81 163 GLY A CA 1
ATOM 1163 C C . GLY A 1 163 ? -5.061 8.745 -15.633 1.00 89.81 163 GLY A C 1
ATOM 1164 O O . GLY A 1 163 ? -5.224 8.795 -16.850 1.00 89.81 163 GLY A O 1
ATOM 1165 N N . GLN A 1 164 ? -3.854 8.563 -15.090 1.00 90.56 164 GLN A N 1
ATOM 1166 C CA . GLN A 1 164 ? -2.632 8.346 -1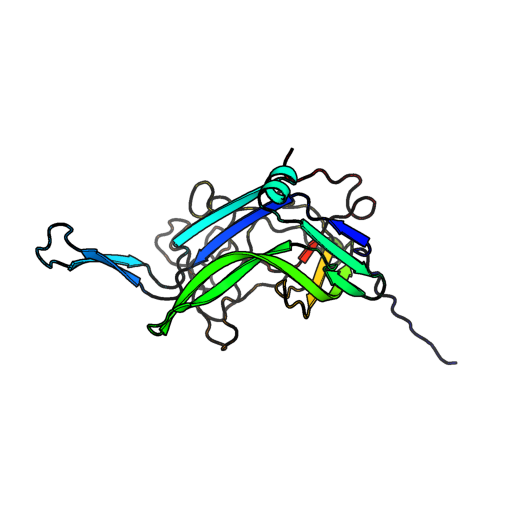5.872 1.00 90.56 164 GLN A CA 1
ATOM 1167 C C . GLN A 1 164 ? -2.370 6.853 -16.103 1.00 90.56 164 GLN A C 1
ATOM 1169 O O . GLN A 1 164 ? -2.837 6.001 -15.346 1.00 90.56 164 GLN A O 1
ATOM 1174 N N . GLN A 1 165 ? -1.620 6.530 -17.157 1.00 91.75 165 GLN A N 1
ATOM 1175 C CA . GLN A 1 165 ? -1.114 5.177 -17.392 1.00 91.75 165 GLN A CA 1
ATOM 1176 C C . GLN A 1 165 ? 0.227 4.992 -16.679 1.00 91.75 165 GLN A C 1
ATOM 1178 O O . GLN A 1 165 ? 1.094 5.860 -16.748 1.00 91.75 165 GLN A O 1
ATOM 1183 N N . MET A 1 166 ? 0.396 3.854 -16.010 1.00 92.25 166 MET A N 1
ATOM 1184 C CA . MET A 1 166 ? 1.599 3.508 -15.253 1.00 92.25 166 MET A CA 1
ATOM 1185 C C . MET A 1 166 ? 2.014 2.059 -15.517 1.00 92.25 166 MET A C 1
ATOM 1187 O O . MET A 1 166 ? 1.222 1.241 -16.005 1.00 92.25 166 MET A O 1
ATOM 1191 N N . GLY A 1 167 ? 3.265 1.751 -15.179 1.00 93.94 167 GLY A N 1
ATOM 1192 C CA . GLY A 1 167 ? 3.753 0.382 -15.142 1.00 93.94 167 GLY A CA 1
ATOM 1193 C C . GLY A 1 167 ? 3.212 -0.376 -13.932 1.00 93.94 167 GLY A C 1
ATOM 1194 O O . GLY A 1 167 ? 2.803 0.224 -12.936 1.00 93.94 167 GLY A O 1
ATOM 1195 N N . GLY A 1 168 ? 3.209 -1.701 -14.032 1.00 95.06 168 GLY A N 1
ATOM 1196 C CA . GLY A 1 168 ? 2.847 -2.614 -12.952 1.00 95.06 168 GLY A CA 1
ATOM 1197 C C . GLY A 1 168 ? 4.088 -3.285 -12.379 1.00 95.06 168 GLY A C 1
ATOM 1198 O O . GLY A 1 168 ? 4.984 -3.666 -13.133 1.00 95.06 168 GLY A O 1
ATOM 1199 N N . LEU A 1 169 ? 4.128 -3.434 -11.061 1.00 95.25 169 LEU A N 1
ATOM 1200 C CA . LEU A 1 169 ? 5.190 -4.092 -10.313 1.00 95.25 169 LEU A CA 1
ATOM 1201 C C . LEU A 1 169 ? 4.561 -5.145 -9.401 1.00 95.25 169 LEU A C 1
ATOM 1203 O O . LEU A 1 169 ? 3.624 -4.852 -8.669 1.00 95.25 169 LEU A O 1
ATOM 1207 N N . GLU A 1 170 ? 5.084 -6.356 -9.444 1.00 95.75 170 GLU A N 1
ATOM 1208 C CA . GLU A 1 170 ? 4.789 -7.431 -8.505 1.00 95.75 170 GLU A CA 1
ATOM 1209 C C . GLU A 1 170 ? 5.981 -7.619 -7.582 1.00 95.75 170 GLU A C 1
ATOM 1211 O O . GLU A 1 170 ? 7.121 -7.604 -8.049 1.00 95.75 170 GLU A O 1
ATOM 1216 N N . LEU A 1 171 ? 5.707 -7.851 -6.303 1.00 94.88 171 LEU A N 1
ATOM 1217 C CA . LEU A 1 171 ? 6.705 -8.188 -5.300 1.00 94.88 171 LEU A CA 1
ATOM 1218 C C . LEU A 1 171 ? 6.270 -9.448 -4.556 1.00 94.88 171 LEU A C 1
ATOM 1220 O O . LEU A 1 171 ? 5.113 -9.557 -4.152 1.00 94.88 171 LEU A O 1
ATOM 1224 N N . GLN A 1 172 ? 7.206 -10.379 -4.387 1.00 93.75 172 GLN A N 1
ATOM 1225 C CA . GLN A 1 172 ? 7.001 -11.604 -3.623 1.00 93.75 172 GLN A CA 1
ATOM 1226 C C . GLN A 1 172 ? 8.217 -11.926 -2.751 1.00 93.75 172 GLN A C 1
ATOM 1228 O O . GLN A 1 172 ? 9.364 -11.737 -3.176 1.00 93.75 172 GLN A O 1
ATOM 1233 N N . TYR A 1 173 ? 7.952 -12.537 -1.596 1.00 91.31 173 TYR A N 1
ATOM 1234 C CA . TYR A 1 173 ? 8.944 -13.113 -0.679 1.00 91.31 173 TYR A CA 1
ATOM 1235 C C . TYR A 1 173 ? 9.871 -12.092 -0.014 1.00 91.31 173 TYR A C 1
ATOM 1237 O O . TYR A 1 173 ? 10.984 -12.447 0.370 1.00 91.31 173 TYR A O 1
ATOM 1245 N N . SER A 1 174 ? 9.428 -10.845 0.147 1.00 89.38 174 SER A N 1
ATOM 1246 C CA . SER A 1 174 ? 10.156 -9.888 0.980 1.00 89.38 174 SER A CA 1
ATOM 1247 C C . SER A 1 174 ? 9.810 -10.116 2.453 1.00 89.38 174 SER A C 1
ATOM 1249 O O . SER A 1 174 ? 8.656 -10.320 2.817 1.00 89.38 174 SER A O 1
ATOM 1251 N N . GLY A 1 175 ? 10.821 -10.102 3.320 1.00 86.00 175 GLY A N 1
ATOM 1252 C CA . GLY A 1 175 ? 10.626 -10.016 4.767 1.00 86.00 175 GLY A CA 1
ATOM 1253 C C . GLY A 1 175 ? 10.410 -8.582 5.262 1.00 86.00 175 GLY A C 1
ATOM 1254 O O . GLY A 1 175 ? 9.971 -8.396 6.393 1.00 86.00 175 GLY A O 1
ATOM 1255 N N . THR A 1 176 ? 10.741 -7.578 4.441 1.00 86.69 176 THR A N 1
ATOM 1256 C CA . THR A 1 176 ? 10.643 -6.148 4.790 1.00 86.69 176 THR A CA 1
ATOM 1257 C C . THR A 1 176 ? 9.401 -5.475 4.206 1.00 86.69 176 THR A C 1
ATOM 1259 O O . THR A 1 176 ? 8.803 -4.618 4.852 1.00 86.69 176 THR A O 1
ATOM 1262 N N . PHE A 1 177 ? 9.029 -5.822 2.976 1.00 87.81 177 PHE A N 1
ATOM 1263 C CA . PHE A 1 177 ? 7.865 -5.280 2.285 1.00 87.81 177 PHE A CA 1
ATOM 1264 C C . PHE A 1 177 ? 6.743 -6.311 2.217 1.00 87.81 177 PHE A C 1
ATOM 1266 O O . PHE A 1 177 ? 6.990 -7.512 2.194 1.00 87.81 177 PHE A O 1
ATOM 1273 N N . GLU A 1 178 ? 5.511 -5.821 2.132 1.00 87.12 178 GLU A N 1
ATOM 1274 C CA . GLU A 1 178 ? 4.345 -6.663 1.871 1.00 87.12 178 GLU A CA 1
ATOM 1275 C C . GLU A 1 178 ? 4.343 -7.155 0.419 1.00 87.12 178 GLU A C 1
ATOM 1277 O O . GLU A 1 178 ? 4.747 -6.428 -0.494 1.00 87.12 178 GLU A O 1
ATOM 1282 N N . ASP A 1 179 ? 3.830 -8.364 0.202 1.00 90.81 179 ASP A N 1
ATOM 1283 C CA . ASP A 1 179 ? 3.610 -8.899 -1.139 1.00 90.81 179 ASP A CA 1
ATOM 1284 C C . ASP A 1 179 ? 2.466 -8.140 -1.833 1.00 90.81 179 ASP A C 1
ATOM 1286 O O . ASP A 1 179 ? 1.414 -7.869 -1.243 1.00 90.81 179 ASP A O 1
ATOM 1290 N N . PHE A 1 180 ? 2.645 -7.820 -3.115 1.00 92.56 180 PHE A N 1
ATOM 1291 C CA . PHE A 1 180 ? 1.607 -7.180 -3.924 1.00 92.56 180 PHE A CA 1
ATOM 1292 C C . PHE A 1 180 ? 1.654 -7.637 -5.386 1.00 92.56 180 PHE A C 1
ATOM 1294 O O . PHE A 1 180 ? 2.733 -7.905 -5.923 1.00 92.56 180 PHE A O 1
ATOM 1301 N N . PRO A 1 181 ? 0.494 -7.703 -6.065 1.00 94.81 181 PRO A N 1
ATOM 1302 C CA . PRO A 1 181 ? 0.422 -8.162 -7.444 1.00 94.81 181 PRO A CA 1
ATOM 1303 C C . PRO A 1 181 ? 0.797 -7.060 -8.445 1.00 94.81 181 PRO A C 1
ATOM 1305 O O . PRO A 1 181 ? 0.632 -5.867 -8.187 1.00 94.81 181 PRO A O 1
ATOM 1308 N N . MET A 1 182 ? 1.235 -7.468 -9.640 1.00 93.94 182 MET A N 1
ATOM 1309 C CA . MET A 1 182 ? 1.468 -6.558 -10.773 1.00 93.94 182 MET A CA 1
ATOM 1310 C C . MET A 1 182 ? 0.159 -6.090 -11.410 1.00 93.94 182 MET A C 1
ATOM 1312 O O . MET A 1 182 ? 0.070 -4.954 -11.872 1.00 93.94 182 MET A O 1
ATOM 1316 N N . PHE A 1 183 ? -0.841 -6.972 -11.477 1.00 94.06 183 PHE A N 1
ATOM 1317 C CA . PHE A 1 183 ? -2.150 -6.643 -12.028 1.00 94.06 183 PHE A CA 1
ATOM 1318 C C . PHE A 1 183 ? -3.102 -6.251 -10.899 1.00 94.06 183 PHE A C 1
ATOM 1320 O O . PHE A 1 183 ? -3.228 -7.016 -9.943 1.00 94.06 183 PHE A O 1
ATOM 1327 N N . PRO A 1 184 ? -3.786 -5.100 -11.009 1.00 93.31 184 PRO A N 1
ATOM 1328 C CA . PRO A 1 184 ? -4.704 -4.641 -9.979 1.00 93.31 184 PRO A CA 1
ATOM 1329 C C . PRO A 1 184 ? -5.823 -5.632 -9.707 1.00 93.31 184 PRO A C 1
ATOM 1331 O O . PRO A 1 184 ? -6.532 -6.060 -10.620 1.00 93.31 184 PRO A O 1
ATOM 1334 N N . GLU A 1 185 ? -6.015 -5.934 -8.431 1.00 93.75 185 GLU A N 1
ATOM 1335 C CA . GLU A 1 185 ? -7.114 -6.761 -7.958 1.00 93.75 185 GLU A CA 1
ATOM 1336 C C . GLU A 1 185 ? -7.805 -6.121 -6.759 1.00 93.75 185 GLU A C 1
ATOM 1338 O O . GLU A 1 185 ? -7.256 -5.251 -6.078 1.00 93.75 185 GLU A O 1
ATOM 1343 N N . HIS A 1 186 ? -9.038 -6.547 -6.513 1.00 92.88 186 HIS A N 1
ATOM 1344 C CA . HIS A 1 186 ? -9.810 -6.082 -5.376 1.00 92.88 186 HIS A CA 1
ATOM 1345 C C . HIS A 1 186 ? -9.369 -6.821 -4.106 1.00 92.88 186 HIS A C 1
ATOM 1347 O O . HIS A 1 186 ? -9.572 -8.036 -4.020 1.00 92.88 186 HIS A O 1
ATOM 1353 N N . PRO A 1 187 ? -8.788 -6.125 -3.111 1.00 92.12 187 PRO A N 1
ATOM 1354 C CA . PRO A 1 187 ? -8.294 -6.777 -1.910 1.00 92.12 187 PRO A CA 1
ATOM 1355 C C . PRO A 1 187 ? -9.449 -7.240 -1.018 1.00 92.12 187 PRO A C 1
ATOM 1357 O O . PRO A 1 187 ? -10.557 -6.700 -1.052 1.00 92.12 187 PRO A O 1
ATOM 1360 N N . THR A 1 188 ? -9.156 -8.201 -0.147 1.00 91.56 188 THR A N 1
ATOM 1361 C CA . THR A 1 188 ? -10.026 -8.594 0.970 1.00 91.56 188 THR A CA 1
ATOM 1362 C C . THR A 1 188 ? -9.392 -8.193 2.297 1.00 91.56 188 THR A C 1
ATOM 1364 O O . THR A 1 188 ? -8.177 -8.288 2.447 1.00 91.56 188 THR A O 1
ATOM 1367 N N . LEU A 1 189 ? -10.196 -7.840 3.302 1.00 89.69 189 LEU A N 1
ATOM 1368 C CA . LEU A 1 189 ? -9.709 -7.623 4.671 1.00 89.69 189 LEU A CA 1
ATOM 1369 C C . LEU A 1 189 ? -9.677 -8.937 5.453 1.00 89.69 189 LEU A C 1
ATOM 1371 O O . LEU A 1 189 ? -10.464 -9.140 6.378 1.00 89.69 189 LEU A O 1
ATOM 1375 N N . CYS A 1 190 ? -8.785 -9.841 5.066 1.00 89.19 190 CYS A N 1
ATOM 1376 C CA . CYS A 1 190 ? -8.561 -11.095 5.776 1.00 89.19 190 CYS A CA 1
ATOM 1377 C C . CYS A 1 190 ? -7.175 -11.094 6.416 1.00 89.19 190 CYS A C 1
ATOM 1379 O O . CYS A 1 190 ? -6.199 -10.689 5.791 1.00 89.19 190 CYS A O 1
ATOM 1381 N N . SER A 1 191 ? -7.079 -11.533 7.669 1.00 83.69 191 SER A N 1
ATOM 1382 C CA . SER A 1 191 ? -5.790 -11.758 8.313 1.00 83.69 191 SER A CA 1
ATOM 1383 C C . SER A 1 191 ? -5.155 -13.073 7.846 1.00 83.69 191 SER A C 1
ATOM 1385 O O . SER A 1 191 ? -5.853 -13.959 7.344 1.00 83.69 191 SER A O 1
ATOM 1387 N N . PRO A 1 192 ? -3.835 -13.243 8.052 1.00 79.94 192 PRO A N 1
ATOM 1388 C CA . PRO A 1 192 ? -3.116 -14.461 7.662 1.00 79.94 192 PRO A CA 1
ATOM 1389 C C . PRO A 1 192 ? -3.638 -15.760 8.298 1.00 79.94 192 PRO A C 1
ATOM 1391 O O . PRO A 1 192 ? -3.389 -16.845 7.785 1.00 79.94 192 PRO A O 1
ATOM 1394 N N . ASP A 1 193 ? -4.371 -15.669 9.411 1.00 87.31 193 ASP A N 1
ATOM 1395 C CA . ASP A 1 193 ? -5.041 -16.797 10.074 1.00 87.31 193 ASP A CA 1
ATOM 1396 C C . ASP A 1 193 ? -6.377 -17.202 9.413 1.00 87.31 193 ASP A C 1
ATOM 1398 O O . ASP A 1 193 ? -7.029 -18.147 9.860 1.00 87.31 193 ASP A O 1
ATOM 1402 N N . GLY A 1 194 ? -6.786 -16.503 8.349 1.00 86.19 194 GLY A N 1
ATOM 1403 C CA . GLY A 1 194 ? -8.028 -16.732 7.614 1.00 86.19 194 GLY A CA 1
ATOM 1404 C C . GLY A 1 194 ? -9.254 -16.034 8.205 1.00 86.19 194 GLY A C 1
ATOM 1405 O O . GLY A 1 194 ? -10.356 -16.220 7.685 1.00 86.19 194 GLY A O 1
ATOM 1406 N N . ALA A 1 195 ? -9.111 -15.234 9.267 1.00 89.56 195 ALA A N 1
ATOM 1407 C CA . ALA A 1 195 ? -10.220 -14.433 9.777 1.00 89.56 195 ALA A CA 1
ATOM 1408 C C . ALA A 1 195 ? -10.463 -13.220 8.870 1.00 89.56 195 ALA A C 1
ATOM 1410 O O . ALA A 1 195 ? -9.564 -12.417 8.638 1.00 89.56 195 ALA A O 1
ATOM 1411 N N . CYS A 1 196 ? -11.689 -13.064 8.375 1.00 92.56 196 CYS A N 1
ATOM 1412 C CA . CYS A 1 196 ? -12.056 -11.947 7.512 1.00 92.56 196 CYS A CA 1
ATOM 1413 C C . CYS A 1 196 ? -12.975 -10.959 8.229 1.00 92.56 196 CYS A C 1
ATOM 1415 O O . CYS A 1 196 ? -13.943 -11.353 8.883 1.00 92.56 196 CYS A O 1
ATOM 1417 N N . PHE A 1 197 ? -12.677 -9.672 8.082 1.00 91.31 197 PHE A N 1
ATOM 1418 C CA . PHE A 1 197 ? -13.349 -8.583 8.780 1.00 91.31 197 PHE A CA 1
ATOM 1419 C C . PHE A 1 197 ? -14.309 -7.861 7.837 1.00 91.31 197 PHE A C 1
ATOM 1421 O O . PHE A 1 197 ? -13.969 -7.657 6.669 1.00 91.31 197 PHE A O 1
ATOM 1428 N N . PRO A 1 198 ? -15.507 -7.479 8.311 1.00 92.44 198 PRO A N 1
ATOM 1429 C CA . PRO A 1 198 ? -16.373 -6.609 7.535 1.00 92.44 198 PRO A CA 1
ATOM 1430 C C . PRO A 1 198 ? -15.732 -5.225 7.379 1.00 92.44 198 PRO A C 1
ATOM 1432 O O . PRO A 1 198 ? -14.875 -4.826 8.168 1.00 92.44 198 PRO A O 1
ATOM 1435 N N . PHE A 1 199 ? -16.197 -4.478 6.387 1.00 92.56 199 PHE A N 1
ATOM 1436 C CA . PHE A 1 199 ? -15.854 -3.081 6.160 1.00 92.56 199 PHE A CA 1
ATOM 1437 C C . PHE A 1 199 ? -17.130 -2.271 5.958 1.00 92.56 199 PHE A C 1
ATOM 1439 O O . PHE A 1 199 ? -18.064 -2.741 5.311 1.00 92.56 199 PHE A O 1
ATOM 1446 N N . THR A 1 200 ? -17.195 -1.060 6.501 1.00 91.25 200 THR A N 1
ATOM 1447 C CA . THR A 1 200 ? -18.330 -0.166 6.271 1.00 91.25 200 THR A CA 1
ATOM 1448 C C . THR A 1 200 ? -17.918 1.290 6.346 1.00 91.25 200 THR A C 1
ATOM 1450 O O . THR A 1 200 ? -17.102 1.683 7.177 1.00 91.25 200 THR A O 1
ATOM 1453 N N . VAL A 1 201 ? -18.520 2.095 5.479 1.00 86.62 201 VAL A N 1
ATOM 1454 C CA . VAL A 1 201 ? -18.359 3.555 5.459 1.00 86.62 201 VAL A CA 1
ATOM 1455 C C . VAL A 1 201 ? -19.607 4.282 5.953 1.00 86.62 201 VAL A C 1
ATOM 1457 O O . VAL A 1 201 ? -19.630 5.509 5.984 1.00 86.62 201 VAL A O 1
ATOM 1460 N N . GLY A 1 202 ? -20.609 3.526 6.414 1.00 86.06 202 GLY A N 1
ATOM 1461 C CA . GLY A 1 202 ? -21.936 4.050 6.719 1.00 86.06 202 GLY A CA 1
ATOM 1462 C C . GLY A 1 202 ? -22.672 4.536 5.468 1.00 86.06 202 GLY A C 1
ATOM 1463 O O . GLY A 1 202 ? -22.191 4.353 4.354 1.00 86.06 202 GLY A O 1
ATOM 1464 N N . ASP A 1 203 ? -23.832 5.155 5.691 1.00 86.25 203 ASP A N 1
ATOM 1465 C CA . ASP A 1 203 ? -24.642 5.821 4.661 1.00 86.25 203 ASP A CA 1
ATOM 1466 C C . ASP A 1 203 ? -23.917 7.094 4.200 1.00 86.25 203 ASP A C 1
ATOM 1468 O O . ASP A 1 203 ? -24.079 8.179 4.771 1.00 86.25 203 ASP A O 1
ATOM 1472 N N . ILE A 1 204 ? -23.000 6.919 3.250 1.00 83.88 204 ILE A N 1
ATOM 1473 C CA . ILE A 1 204 ? -22.068 7.955 2.803 1.00 83.88 204 ILE A CA 1
ATOM 1474 C C . ILE A 1 204 ? -22.720 8.869 1.769 1.00 83.88 204 ILE A C 1
ATOM 1476 O O . ILE A 1 204 ? -22.358 10.045 1.683 1.00 83.88 204 ILE A O 1
ATOM 1480 N N . ASP A 1 205 ? -23.685 8.358 0.999 1.00 83.56 205 ASP A N 1
ATOM 1481 C CA . ASP A 1 205 ? -24.430 9.167 0.035 1.00 83.56 205 ASP A CA 1
ATOM 1482 C C . ASP A 1 205 ? -25.699 9.815 0.621 1.00 83.56 205 ASP A C 1
ATOM 1484 O O . ASP A 1 205 ? -26.313 10.675 -0.020 1.00 83.56 205 ASP A O 1
ATOM 1488 N N . GLY A 1 206 ? -26.027 9.506 1.880 1.00 85.44 206 GLY A N 1
ATOM 1489 C CA . GLY A 1 206 ? -27.121 10.115 2.632 1.00 85.44 206 GLY A CA 1
ATOM 1490 C C . GLY A 1 206 ? -28.497 9.678 2.134 1.00 85.44 206 GLY A C 1
ATOM 1491 O O . GLY A 1 206 ? -29.475 10.419 2.297 1.00 85.44 206 GLY A O 1
ATOM 1492 N N . SER A 1 207 ? -28.578 8.517 1.487 1.00 88.81 207 SER A N 1
ATOM 1493 C CA . SER A 1 207 ? -29.811 7.946 0.948 1.00 88.81 207 SER A CA 1
ATOM 1494 C C . SER A 1 207 ? -30.776 7.475 2.041 1.00 88.81 207 SER A C 1
ATOM 1496 O O . SER A 1 207 ? -31.985 7.366 1.801 1.00 88.81 207 SER A O 1
ATOM 1498 N N . GLY A 1 208 ? -30.279 7.237 3.258 1.00 89.75 208 GLY A N 1
ATOM 1499 C CA . GLY A 1 208 ? -31.023 6.645 4.366 1.00 89.75 208 GLY A CA 1
ATOM 1500 C C . GLY A 1 208 ? -31.159 5.123 4.270 1.00 89.75 208 GLY A C 1
ATOM 1501 O O . GLY A 1 208 ? -31.848 4.525 5.106 1.00 89.75 208 GLY A O 1
ATOM 1502 N N . THR A 1 209 ? -30.541 4.494 3.270 1.00 89.75 209 THR A N 1
ATOM 1503 C CA . THR A 1 209 ? -30.375 3.043 3.156 1.00 89.75 209 THR A CA 1
ATOM 1504 C C . THR A 1 209 ? -28.902 2.675 3.284 1.00 89.75 209 THR A C 1
ATOM 1506 O O . THR A 1 209 ? -28.057 3.548 3.371 1.00 89.75 209 THR A O 1
ATOM 1509 N N . LEU A 1 210 ? -28.618 1.379 3.435 1.00 91.19 210 LEU A N 1
ATOM 1510 C CA . LEU A 1 210 ? -27.255 0.864 3.355 1.00 91.19 210 LEU A CA 1
ATOM 1511 C C . LEU A 1 210 ? -27.175 -0.064 2.155 1.00 91.19 210 LEU A C 1
ATOM 1513 O O . LEU A 1 210 ? -27.870 -1.087 2.131 1.00 91.19 210 LEU A O 1
ATOM 1517 N N . GLU A 1 211 ? -26.305 0.250 1.203 1.00 93.56 211 GLU A N 1
ATOM 1518 C CA . GLU A 1 211 ? -26.010 -0.656 0.097 1.00 93.56 211 GLU A CA 1
ATOM 1519 C C . GLU A 1 211 ? -24.991 -1.715 0.533 1.00 93.56 211 GLU A C 1
ATOM 1521 O O . GLU A 1 211 ? -23.834 -1.434 0.860 1.00 93.56 211 GLU A O 1
ATOM 1526 N N . ILE A 1 212 ? -25.451 -2.966 0.579 1.00 94.44 212 ILE A N 1
ATOM 1527 C CA . ILE A 1 212 ? -24.664 -4.118 1.018 1.00 94.44 212 ILE A CA 1
ATOM 1528 C C . ILE A 1 212 ? -24.106 -4.818 -0.216 1.00 94.44 212 ILE A C 1
ATOM 1530 O O . ILE A 1 212 ? -24.876 -5.185 -1.102 1.00 94.44 212 ILE A O 1
ATOM 1534 N N . TYR A 1 213 ? -22.794 -5.074 -0.246 1.00 93.12 213 TYR A N 1
ATOM 1535 C CA . TYR A 1 213 ? -22.147 -5.778 -1.357 1.00 93.12 213 TYR A CA 1
ATOM 1536 C C . TYR A 1 213 ? -22.958 -7.025 -1.785 1.00 93.12 213 TYR A C 1
ATOM 1538 O O . TYR A 1 213 ? -23.294 -7.853 -0.927 1.00 93.12 213 TYR A O 1
ATOM 1546 N N . PRO A 1 214 ? -23.246 -7.207 -3.091 1.00 93.25 214 PRO A N 1
ATOM 1547 C CA . PRO A 1 214 ? -22.679 -6.488 -4.240 1.00 93.25 214 PRO A CA 1
ATOM 1548 C C . PRO A 1 214 ? -23.443 -5.223 -4.665 1.00 93.25 214 PRO A C 1
ATOM 1550 O O . PRO A 1 214 ? -23.089 -4.633 -5.687 1.00 93.25 214 PRO A O 1
ATOM 1553 N N . ASP A 1 215 ? -24.482 -4.821 -3.933 1.00 93.38 215 ASP A N 1
ATOM 1554 C CA . ASP A 1 215 ? -25.208 -3.590 -4.231 1.00 93.38 215 ASP A CA 1
ATOM 1555 C C . ASP A 1 215 ? -24.307 -2.377 -3.963 1.00 93.38 215 ASP A C 1
ATOM 1557 O O . ASP A 1 215 ? -23.479 -2.377 -3.046 1.00 93.38 215 ASP A O 1
ATOM 1561 N N . VAL A 1 216 ? -24.450 -1.351 -4.800 1.00 89.50 216 VAL A N 1
ATOM 1562 C CA . VAL A 1 216 ? -23.655 -0.123 -4.738 1.00 89.50 216 VAL A CA 1
ATOM 1563 C C . VAL A 1 216 ? -24.562 1.092 -4.706 1.00 89.50 216 VAL A C 1
ATOM 1565 O O . VAL A 1 216 ? -25.618 1.106 -5.344 1.00 89.50 216 VAL A O 1
ATOM 1568 N N . ASN A 1 217 ? -24.118 2.115 -3.988 1.00 86.06 217 ASN A N 1
ATOM 1569 C CA . ASN A 1 217 ? -24.816 3.382 -3.881 1.00 86.06 217 ASN A CA 1
ATOM 1570 C C . ASN A 1 217 ? -24.634 4.239 -5.150 1.00 86.06 217 ASN A C 1
ATOM 1572 O O . ASN A 1 217 ? -24.060 3.807 -6.159 1.00 86.06 217 ASN A O 1
ATOM 1576 N N . SER A 1 218 ? -25.106 5.486 -5.115 1.00 84.44 218 SER A N 1
ATOM 1577 C CA . SER A 1 218 ? -25.024 6.406 -6.263 1.00 84.44 218 SER A CA 1
ATOM 1578 C C . SER A 1 218 ? -23.592 6.751 -6.710 1.00 84.44 218 SER A C 1
ATOM 1580 O O . SER A 1 218 ? -23.390 7.183 -7.849 1.00 84.44 218 SER A O 1
ATOM 1582 N N . LEU A 1 219 ? -22.599 6.523 -5.846 1.00 79.62 219 LEU A N 1
ATOM 1583 C CA . LEU A 1 219 ? -21.171 6.712 -6.103 1.00 79.62 219 LEU A CA 1
ATOM 1584 C C . LEU A 1 219 ? -20.481 5.431 -6.603 1.00 79.62 219 LEU A C 1
ATOM 1586 O O . LEU A 1 219 ? -19.279 5.446 -6.860 1.00 79.62 219 LEU A O 1
ATOM 1590 N N . GLY A 1 220 ? -21.222 4.330 -6.762 1.00 83.38 220 GLY A N 1
ATOM 1591 C CA . GLY A 1 220 ? -20.677 3.053 -7.220 1.00 83.38 220 GLY A CA 1
ATOM 1592 C C . GLY A 1 220 ? -19.886 2.297 -6.149 1.00 83.38 220 GLY A C 1
ATOM 1593 O O . GLY A 1 220 ? -19.090 1.426 -6.495 1.00 83.38 220 GLY A O 1
ATOM 1594 N N . ILE A 1 221 ? -20.102 2.609 -4.867 1.00 84.94 221 ILE A N 1
ATOM 1595 C CA . ILE A 1 221 ? -19.463 1.934 -3.730 1.00 84.94 221 ILE A CA 1
ATOM 1596 C C . ILE A 1 221 ? -20.508 1.218 -2.858 1.00 84.94 221 ILE A C 1
ATOM 1598 O O . ILE A 1 221 ? -21.574 1.780 -2.611 1.00 84.94 221 ILE A O 1
ATOM 1602 N N . PRO A 1 222 ? -20.242 -0.011 -2.381 1.00 90.38 222 PRO A N 1
ATOM 1603 C CA . PRO A 1 222 ? -20.978 -0.596 -1.274 1.00 90.38 222 PRO A CA 1
ATOM 1604 C C . PRO A 1 222 ? -20.670 0.171 0.010 1.00 90.38 222 PRO A C 1
ATOM 1606 O O . PRO A 1 222 ? -19.521 0.514 0.294 1.00 90.38 222 PRO A O 1
ATOM 1609 N N . GLU A 1 223 ? -21.692 0.369 0.822 1.00 91.06 223 GLU A N 1
ATOM 1610 C CA . GLU A 1 223 ? -21.598 1.029 2.120 1.00 91.06 223 GLU A CA 1
ATOM 1611 C C . GLU A 1 223 ? -21.314 0.033 3.246 1.00 91.06 223 GLU A C 1
ATOM 1613 O O . GLU A 1 223 ? -20.774 0.395 4.296 1.00 91.06 223 GLU A O 1
ATOM 1618 N N . TYR A 1 224 ? -21.612 -1.246 3.002 1.00 93.12 224 TYR A N 1
ATOM 1619 C CA . TYR A 1 224 ? -21.211 -2.373 3.834 1.00 93.12 224 TYR A CA 1
ATOM 1620 C C . TYR A 1 224 ? -20.696 -3.535 2.974 1.00 93.12 224 TYR A C 1
ATOM 1622 O O . TYR A 1 224 ? -21.407 -4.077 2.125 1.00 93.12 224 TYR A O 1
ATOM 1630 N N . VAL A 1 225 ? -19.468 -3.971 3.242 1.00 94.19 225 VAL A N 1
ATOM 1631 C CA . VAL A 1 225 ? -18.840 -5.151 2.641 1.00 94.19 225 VAL A CA 1
ATOM 1632 C C . VAL A 1 225 ? -18.683 -6.212 3.734 1.00 94.19 225 VAL A C 1
ATOM 1634 O O . VAL A 1 225 ? -17.929 -5.997 4.688 1.00 94.19 225 VAL A O 1
ATOM 1637 N N . PRO A 1 226 ? -19.383 -7.359 3.652 1.00 93.81 226 PRO A N 1
ATOM 1638 C CA . PRO A 1 226 ? -19.198 -8.429 4.624 1.00 93.81 226 PRO A CA 1
ATOM 1639 C C . PRO A 1 226 ? -17.774 -9.004 4.557 1.00 93.81 226 PRO A C 1
ATOM 1641 O O . PRO A 1 226 ? -17.118 -8.968 3.516 1.00 93.81 226 PRO A O 1
ATOM 1644 N N . GLY A 1 227 ? -17.299 -9.579 5.664 1.00 92.69 227 GLY A N 1
ATOM 1645 C CA . GLY A 1 227 ? -15.961 -10.170 5.715 1.00 92.69 227 GLY A CA 1
ATOM 1646 C C . GLY A 1 227 ? -15.754 -11.246 4.647 1.00 92.69 227 GLY A C 1
ATOM 1647 O O . GLY A 1 227 ? -16.586 -12.138 4.482 1.00 92.69 227 GLY A O 1
ATOM 1648 N N . GLY A 1 228 ? -14.631 -11.154 3.934 1.00 91.31 228 GLY A N 1
ATOM 1649 C CA . GLY A 1 228 ? -14.226 -12.102 2.892 1.00 91.31 228 GLY A CA 1
ATOM 1650 C C . GLY A 1 228 ? -14.699 -11.732 1.487 1.00 91.31 228 GLY A C 1
ATOM 1651 O O . GLY A 1 228 ? -14.321 -12.406 0.533 1.00 91.31 228 GLY A O 1
ATOM 1652 N N . TYR A 1 229 ? -15.487 -10.664 1.342 1.00 94.25 229 TYR A N 1
ATOM 1653 C CA . TYR A 1 229 ? -15.818 -10.101 0.036 1.00 94.25 229 TYR A CA 1
ATOM 1654 C C . TYR A 1 229 ? -14.769 -9.072 -0.416 1.00 94.25 229 TYR A C 1
ATOM 1656 O O . TYR A 1 229 ? -14.126 -8.439 0.429 1.00 94.25 229 TYR A O 1
ATOM 1664 N N . PRO A 1 230 ? -14.581 -8.911 -1.739 1.00 92.75 230 PRO A N 1
ATOM 1665 C CA . PRO A 1 230 ? -13.659 -7.926 -2.291 1.00 92.75 230 PRO A CA 1
ATOM 1666 C C . PRO A 1 230 ? -14.122 -6.498 -1.981 1.00 92.75 230 PRO A C 1
ATOM 1668 O O . PRO A 1 230 ? -15.301 -6.170 -2.131 1.00 92.75 230 PRO A O 1
ATOM 1671 N N . LEU A 1 231 ? -13.180 -5.643 -1.585 1.00 91.69 231 LEU A N 1
ATOM 1672 C CA . LEU A 1 231 ? -13.395 -4.199 -1.498 1.00 91.69 231 LEU A CA 1
ATOM 1673 C C . LEU A 1 231 ? -13.488 -3.581 -2.901 1.00 91.69 231 LEU A C 1
ATOM 1675 O O . LEU A 1 231 ? -13.076 -4.178 -3.889 1.00 91.69 231 LEU A O 1
ATOM 1679 N N . THR A 1 232 ? -13.985 -2.351 -3.005 1.00 88.62 232 THR A N 1
ATOM 1680 C CA . THR A 1 232 ? -14.058 -1.626 -4.289 1.00 88.62 232 THR A CA 1
ATOM 1681 C C . THR A 1 232 ? -12.741 -1.000 -4.729 1.00 88.62 232 THR A C 1
ATOM 1683 O O . THR A 1 232 ? -12.598 -0.634 -5.895 1.00 88.62 232 THR A O 1
ATOM 1686 N N . GLY A 1 233 ? -11.779 -0.873 -3.815 1.00 89.19 233 GLY A N 1
ATOM 1687 C CA . GLY A 1 233 ? -10.440 -0.387 -4.127 1.00 89.19 233 GLY A CA 1
ATOM 1688 C C . GLY A 1 233 ? -9.602 -1.421 -4.860 1.00 89.19 233 GLY A C 1
ATOM 1689 O O . GLY A 1 233 ? -10.049 -2.536 -5.124 1.00 89.19 233 GLY A O 1
ATOM 1690 N N . LEU A 1 234 ? -8.374 -1.037 -5.191 1.00 90.62 234 LEU A N 1
ATOM 1691 C CA . LEU A 1 234 ? -7.427 -1.897 -5.890 1.00 90.62 234 LEU A CA 1
ATOM 1692 C C . LEU A 1 234 ? -6.113 -1.971 -5.118 1.00 90.62 234 LEU A C 1
ATOM 1694 O O . LEU A 1 234 ? -5.612 -0.949 -4.648 1.00 90.62 234 LEU A O 1
ATOM 1698 N N . THR A 1 235 ? -5.553 -3.174 -5.034 1.00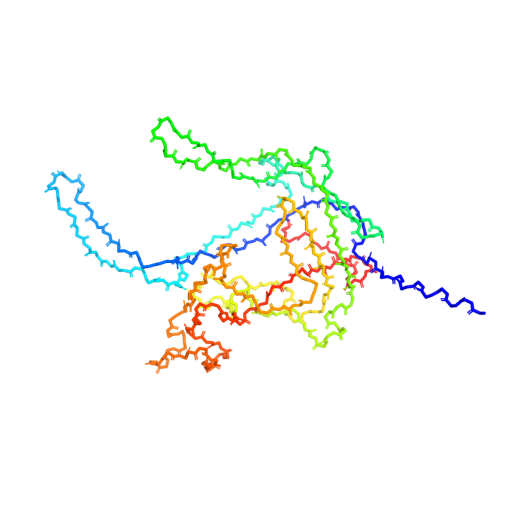 91.25 235 THR A N 1
ATOM 1699 C CA . THR A 1 235 ? -4.182 -3.419 -4.582 1.00 91.25 235 THR A CA 1
ATOM 1700 C C . THR A 1 235 ? -3.327 -3.844 -5.772 1.00 91.25 235 THR A C 1
ATOM 1702 O O . THR A 1 235 ? -3.755 -4.669 -6.579 1.00 91.25 235 THR A O 1
ATOM 1705 N N . ALA A 1 236 ? -2.161 -3.219 -5.918 1.00 92.62 236 ALA A N 1
ATOM 1706 C CA . ALA A 1 236 ? -1.103 -3.577 -6.860 1.00 92.62 236 ALA A CA 1
ATOM 1707 C C . ALA A 1 236 ? 0.118 -2.680 -6.637 1.00 92.62 236 ALA A C 1
ATOM 1709 O O . ALA A 1 236 ? 0.004 -1.593 -6.061 1.00 92.62 236 ALA A O 1
ATOM 1710 N N . GLY A 1 237 ? 1.271 -3.105 -7.150 1.00 93.00 237 GLY A N 1
ATOM 1711 C CA . GLY A 1 237 ? 2.425 -2.229 -7.303 1.00 93.00 237 GLY A CA 1
ATOM 1712 C C . GLY A 1 237 ? 2.318 -1.410 -8.584 1.00 93.00 237 GLY A C 1
ATOM 1713 O O . GLY A 1 237 ? 2.160 -1.958 -9.675 1.00 93.00 237 GLY A O 1
ATOM 1714 N N . TYR A 1 238 ? 2.449 -0.091 -8.466 1.00 92.50 238 TYR A N 1
ATOM 1715 C CA . TYR A 1 238 ? 2.489 0.828 -9.604 1.00 92.50 238 TYR A CA 1
ATOM 1716 C C . TYR A 1 238 ? 3.824 1.553 -9.647 1.00 92.50 238 TYR A C 1
ATOM 1718 O O . TYR A 1 238 ? 4.348 1.945 -8.604 1.00 92.50 238 TYR A O 1
ATOM 1726 N N . PHE A 1 239 ? 4.357 1.785 -10.845 1.00 92.25 239 PHE A N 1
ATOM 1727 C CA . PHE A 1 239 ? 5.590 2.549 -10.986 1.00 92.25 239 PHE A CA 1
ATOM 1728 C C . PHE A 1 239 ? 5.595 3.460 -12.214 1.00 92.25 239 PHE A C 1
ATOM 1730 O O . PHE A 1 239 ? 4.931 3.213 -13.224 1.00 92.25 239 PHE A O 1
ATOM 1737 N N . LEU A 1 240 ? 6.383 4.526 -12.101 1.00 90.50 240 LEU A N 1
ATOM 1738 C CA . LEU A 1 240 ? 6.830 5.362 -13.205 1.00 90.50 240 LEU A CA 1
ATOM 1739 C C . LEU A 1 240 ? 8.353 5.327 -13.220 1.00 90.50 240 LEU A C 1
ATOM 1741 O O . LEU A 1 240 ? 8.992 5.376 -12.168 1.00 90.50 240 LEU A O 1
ATOM 1745 N N . LYS A 1 241 ? 8.931 5.267 -14.416 1.00 89.94 241 LYS A N 1
ATOM 1746 C CA . LYS A 1 241 ? 10.377 5.347 -14.618 1.00 89.94 241 LYS 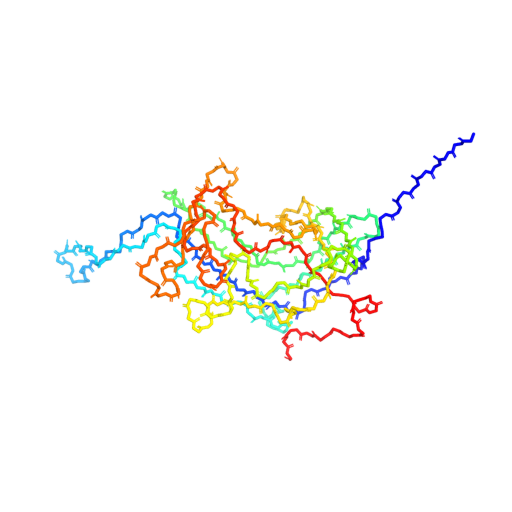A CA 1
ATOM 1747 C C . LYS A 1 241 ? 10.696 6.336 -15.735 1.00 89.94 241 LYS A C 1
ATOM 1749 O O . LYS A 1 241 ? 10.052 6.313 -16.789 1.00 89.94 241 LYS A O 1
ATOM 1754 N N . GLU A 1 242 ? 11.687 7.192 -15.491 1.00 88.56 242 GLU A N 1
ATOM 1755 C CA . GLU A 1 242 ? 12.201 8.124 -16.498 1.00 88.56 242 GLU A CA 1
ATOM 1756 C C . GLU A 1 242 ? 12.711 7.369 -17.730 1.00 88.56 242 GLU A C 1
ATOM 1758 O O . GLU A 1 242 ? 13.386 6.343 -17.614 1.00 88.56 242 GLU A O 1
ATOM 1763 N N . GLY A 1 243 ? 12.370 7.865 -18.917 1.00 85.19 243 GLY A N 1
ATOM 1764 C CA . GLY A 1 243 ? 12.718 7.233 -20.190 1.00 85.19 243 GLY A CA 1
ATOM 1765 C C . GLY A 1 243 ? 11.924 5.961 -20.509 1.00 85.19 243 GLY A C 1
ATOM 1766 O O . GLY A 1 243 ? 12.179 5.344 -21.543 1.00 85.19 243 GLY A O 1
ATOM 1767 N N . LEU A 1 244 ? 10.969 5.574 -19.655 1.00 86.56 244 LEU A N 1
ATOM 1768 C CA . LEU A 1 244 ? 10.047 4.461 -19.891 1.00 86.56 244 LEU A CA 1
ATOM 1769 C C . LEU A 1 244 ? 8.592 4.939 -19.922 1.00 86.56 244 LEU A C 1
ATOM 1771 O O . LEU A 1 244 ? 7.911 4.771 -20.928 1.00 86.56 244 LEU A O 1
ATOM 1775 N N . ASN A 1 245 ? 8.122 5.525 -18.819 1.00 86.56 245 ASN A N 1
ATOM 1776 C CA . ASN A 1 245 ? 6.733 5.967 -18.656 1.00 86.56 245 ASN A CA 1
ATOM 1777 C C . ASN A 1 245 ? 6.581 7.487 -18.660 1.00 86.56 245 ASN A C 1
ATOM 1779 O O . ASN A 1 245 ? 5.503 8.001 -18.938 1.00 86.56 245 ASN A O 1
ATOM 1783 N N . THR A 1 246 ? 7.645 8.192 -18.291 1.00 78.88 246 THR A N 1
ATOM 1784 C CA . THR A 1 246 ? 7.678 9.648 -18.168 1.00 78.88 246 THR A CA 1
ATOM 1785 C C . THR A 1 246 ? 9.038 10.162 -18.620 1.00 78.88 246 THR A C 1
ATOM 1787 O O . THR A 1 246 ? 10.028 9.431 -18.565 1.00 78.88 246 THR A O 1
ATOM 1790 N N . ASP A 1 247 ? 9.092 11.411 -19.068 1.00 80.50 247 ASP A N 1
ATOM 1791 C CA . ASP A 1 247 ? 10.337 12.061 -19.485 1.00 80.50 247 ASP A CA 1
ATOM 1792 C C . ASP A 1 247 ? 11.146 12.592 -18.288 1.00 80.50 247 ASP A C 1
ATOM 1794 O O . ASP A 1 247 ? 12.360 12.747 -18.390 1.00 80.50 247 ASP A O 1
ATOM 1798 N N . GLU A 1 248 ? 10.481 12.842 -17.156 1.00 76.94 248 GLU A N 1
ATOM 1799 C CA . GLU A 1 248 ? 11.081 13.345 -15.915 1.00 76.94 248 GLU A CA 1
ATOM 1800 C C . GLU A 1 248 ? 10.250 12.887 -14.702 1.00 76.94 248 GLU A C 1
ATOM 1802 O O . GLU A 1 248 ? 9.022 12.752 -14.784 1.00 76.94 248 GLU A O 1
ATOM 1807 N N . ILE A 1 249 ? 10.911 12.641 -13.571 1.00 74.38 249 ILE A N 1
ATOM 1808 C CA . ILE A 1 249 ? 10.302 12.389 -12.265 1.00 74.38 249 ILE A CA 1
ATOM 1809 C C . ILE A 1 249 ? 10.819 13.445 -11.293 1.00 74.38 249 ILE A C 1
ATOM 1811 O O . ILE A 1 249 ? 11.993 13.481 -10.932 1.00 74.38 249 ILE A O 1
ATOM 1815 N N . SER A 1 250 ? 9.912 14.281 -10.798 1.00 66.94 250 SER A N 1
ATOM 1816 C CA . SER A 1 250 ? 10.188 15.139 -9.651 1.00 66.94 250 SER A CA 1
ATOM 1817 C C . SER A 1 250 ? 9.887 14.402 -8.347 1.00 66.94 250 SER A C 1
ATOM 1819 O O . SER A 1 250 ? 8.937 13.621 -8.271 1.00 66.94 250 SER A O 1
ATOM 1821 N N . SER A 1 251 ? 10.648 14.700 -7.292 1.00 64.12 251 SER A N 1
ATOM 1822 C CA . SER A 1 251 ? 10.295 14.293 -5.926 1.00 64.12 251 SER A CA 1
ATOM 1823 C C . SER A 1 251 ? 8.861 14.726 -5.588 1.00 64.12 251 SER A C 1
ATOM 1825 O O . SER A 1 251 ? 8.437 15.821 -5.958 1.00 64.12 251 SER A O 1
ATOM 1827 N N . VAL A 1 252 ? 8.131 13.882 -4.850 1.00 62.53 252 VAL A N 1
ATOM 1828 C CA . VAL A 1 252 ? 6.774 14.188 -4.351 1.00 62.53 252 VAL A CA 1
ATOM 1829 C C . VAL A 1 252 ? 6.788 15.402 -3.406 1.00 62.53 252 VAL A C 1
ATOM 1831 O O . VAL A 1 252 ? 5.786 16.099 -3.270 1.00 62.53 252 VAL A O 1
ATOM 1834 N N . PHE A 1 253 ? 7.949 15.705 -2.813 1.00 60.56 253 PHE A N 1
ATOM 1835 C CA . PHE A 1 253 ? 8.172 16.891 -1.986 1.00 60.56 253 PHE A CA 1
ATOM 1836 C C . PHE A 1 253 ? 9.215 17.818 -2.628 1.00 60.56 253 PHE A C 1
ATOM 1838 O O . PHE A 1 253 ? 10.294 17.324 -2.978 1.00 60.56 253 PHE A O 1
ATOM 1845 N N . PRO A 1 254 ? 8.913 19.122 -2.779 1.00 51.25 254 PRO A N 1
ATOM 1846 C CA . PRO A 1 254 ? 9.857 20.127 -3.270 1.00 51.25 254 PRO A CA 1
ATOM 1847 C C . PRO A 1 254 ? 10.995 20.432 -2.286 1.00 51.25 254 PRO A C 1
ATOM 1849 O O . PRO A 1 254 ? 10.828 20.200 -1.064 1.00 51.25 254 PRO A O 1
#